Protein AF-0000000086880047 (afdb_homodimer)

Nearest PDB structures (foldseek):
  6j05-assembly1_A  TM=8.620E-01  e=7.700E-05  Acidithiobacillus ferrooxidans
  7p6f-assembly2_CCC-2  TM=9.254E-01  e=5.018E-04  Streptomyces griseus
  5k1y-assembly1_F  TM=5.729E-01  e=6.242E-03  Sulfolobus sp. NOB8H2
  6pcp-assembly2_B  TM=5.063E-01  e=2.425E-02  Bordetella pertussis
  3s2w-assembly1_A  TM=4.758E-01  e=2.047E-01  Methanosarcina mazei Go1

pLDDT: mean 96.84, std 2.81, range [84.56, 98.88]

InterPro domains:
  IPR001845 HTH ArsR-type DNA-binding domain [PS50987] (1-103)
  IPR001845 HTH ArsR-type DNA-binding domain [SM00418] (5-101)
  IPR011991 ArsR-like helix-turn-helix domain [cd00090] (7-89)
  IPR036388 Winged helix-like DNA-binding domain superfamily [G3DSA:1.10.10.10] (2-103)
  IPR036390 Winged helix DNA-binding domain superfamily [SSF46785] (4-100)
  IPR051081 HTH-type Metal-responsive Transcriptional Regulators [PTHR33154] (2-99)

Solvent-accessible surface area (backbone atoms only — not comparable to full-atom values): 11134 Å² total; per-residue (Å²): 136,53,66,58,43,40,23,46,38,45,39,34,70,65,50,42,48,51,49,46,36,53,72,42,38,78,80,67,46,51,70,72,65,25,68,78,29,59,82,55,29,74,78,13,49,39,57,68,61,54,32,62,72,69,68,55,56,68,70,58,46,50,49,47,53,48,45,30,36,76,30,39,47,36,42,76,48,75,56,91,94,42,48,24,39,29,65,23,62,67,47,50,50,52,49,24,48,40,47,63,74,66,94,135,54,67,58,43,40,24,46,38,45,41,34,71,65,50,42,48,52,50,46,37,51,72,42,40,76,81,66,47,50,70,72,64,26,67,77,31,59,84,54,30,76,78,13,49,39,59,69,62,54,33,62,72,70,69,55,56,68,70,59,46,50,51,49,52,48,45,30,36,74,30,40,47,34,43,77,48,77,56,91,96,43,47,24,39,30,65,24,62,66,47,50,50,52,49,23,49,40,48,64,73,66,94

Radius of gyration: 20.53 Å; Cα contacts (8 Å, |Δi|>4): 276; chains: 2; bounding box: 29×67×40 Å

Structure (mmCIF, N/CA/C/O backbone):
data_AF-0000000086880047-model_v1
#
loop_
_entity.id
_entity.type
_entity.pdbx_description
1 polymer 'Helix-turn-helix transcriptional regulator'
#
loop_
_atom_site.group_PDB
_atom_site.id
_atom_site.type_symbol
_atom_site.label_atom_id
_atom_site.label_alt_id
_atom_site.label_comp_id
_atom_site.label_asym_id
_atom_site.label_entity_id
_atom_site.label_seq_id
_atom_site.pdbx_PDB_ins_code
_atom_site.Cartn_x
_atom_site.Cartn_y
_atom_site.Cartn_z
_atom_site.occupancy
_atom_site.B_iso_or_equiv
_atom_site.auth_seq_id
_atom_site.auth_comp_id
_atom_site.auth_asym_id
_atom_site.auth_atom_id
_atom_site.pdbx_PDB_model_num
ATOM 1 N N . MET A 1 1 ? -6.199 7.879 -10.594 1 89.88 1 MET A N 1
ATOM 2 C CA . MET A 1 1 ? -5.492 7.301 -9.453 1 89.88 1 MET A CA 1
ATOM 3 C C . MET A 1 1 ? -4.613 6.137 -9.891 1 89.88 1 MET A C 1
ATOM 5 O O . MET A 1 1 ? -5.016 5.324 -10.727 1 89.88 1 MET A O 1
ATOM 9 N N . GLU A 1 2 ? -3.371 6.164 -9.555 1 97.06 2 GLU A N 1
ATOM 10 C CA . GLU A 1 2 ? -2.402 5.109 -9.844 1 97.06 2 GLU A CA 1
ATOM 11 C C . GLU A 1 2 ? -2.047 4.328 -8.578 1 97.06 2 GLU A C 1
ATOM 13 O O . GLU A 1 2 ? -1.209 4.762 -7.789 1 97.06 2 GLU A O 1
ATOM 18 N N . PRO A 1 3 ? -2.541 3.121 -8.445 1 97.94 3 PRO A N 1
ATOM 19 C CA . PRO A 1 3 ? -2.41 2.396 -7.176 1 97.94 3 PRO A CA 1
ATOM 20 C C . PRO A 1 3 ? -0.956 2.174 -6.773 1 97.94 3 PRO A C 1
ATOM 22 O O . PRO A 1 3 ? -0.624 2.244 -5.586 1 97.94 3 PRO A O 1
ATOM 25 N N . ILE A 1 4 ? -0.106 1.954 -7.805 1 98.31 4 ILE A N 1
ATOM 26 C CA . ILE A 1 4 ? 1.287 1.653 -7.492 1 98.31 4 ILE A CA 1
ATOM 27 C C . ILE A 1 4 ? 1.925 2.844 -6.777 1 98.31 4 ILE A C 1
ATOM 29 O O . ILE A 1 4 ? 2.732 2.666 -5.863 1 98.31 4 ILE A O 1
ATOM 33 N N . LEU A 1 5 ? 1.566 4.035 -7.098 1 98.69 5 LEU A N 1
ATOM 34 C CA . LEU A 1 5 ? 2.113 5.227 -6.457 1 98.69 5 LEU A CA 1
ATOM 35 C C . LEU A 1 5 ? 1.634 5.332 -5.012 1 98.69 5 LEU A C 1
ATOM 37 O O . LEU A 1 5 ? 2.381 5.781 -4.137 1 98.69 5 LEU A O 1
ATOM 41 N N . ILE A 1 6 ? 0.442 4.898 -4.777 1 98.88 6 ILE A N 1
ATOM 42 C CA . ILE A 1 6 ? -0.129 4.953 -3.438 1 98.88 6 ILE A CA 1
ATOM 43 C C . ILE A 1 6 ? 0.527 3.895 -2.555 1 98.88 6 ILE A C 1
ATOM 45 O O . ILE A 1 6 ? 0.917 4.18 -1.419 1 98.88 6 ILE A O 1
ATOM 49 N N . PHE A 1 7 ? 0.721 2.701 -3.104 1 98.88 7 PHE A N 1
ATOM 50 C CA . PHE A 1 7 ? 1.414 1.67 -2.34 1 98.88 7 PHE A CA 1
ATOM 51 C C . PHE A 1 7 ? 2.822 2.121 -1.972 1 98.88 7 PHE A C 1
ATOM 53 O O . PHE A 1 7 ? 3.266 1.925 -0.839 1 98.88 7 PHE A O 1
ATOM 60 N N . LYS A 1 8 ? 3.479 2.73 -2.889 1 98.75 8 LYS A N 1
ATOM 61 C CA . LYS A 1 8 ? 4.828 3.229 -2.633 1 98.75 8 LYS A CA 1
ATOM 62 C C . LYS A 1 8 ? 4.816 4.312 -1.56 1 98.75 8 LYS A C 1
ATOM 64 O O . LYS A 1 8 ? 5.641 4.293 -0.643 1 98.75 8 LYS A O 1
ATOM 69 N N . ALA A 1 9 ? 3.936 5.172 -1.675 1 98.88 9 ALA A N 1
ATOM 70 C CA . ALA A 1 9 ? 3.855 6.277 -0.723 1 98.88 9 ALA A CA 1
ATOM 71 C C . ALA A 1 9 ? 3.602 5.762 0.692 1 98.88 9 ALA A C 1
ATOM 73 O O . ALA A 1 9 ? 4.219 6.238 1.65 1 98.88 9 ALA A O 1
ATOM 74 N N . LEU A 1 10 ? 2.754 4.77 0.84 1 98.75 10 LEU A N 1
ATOM 75 C CA . LEU A 1 10 ? 2.293 4.332 2.152 1 98.75 10 LEU A CA 1
ATOM 76 C C . LEU A 1 10 ? 3.164 3.201 2.688 1 98.75 10 LEU A C 1
ATOM 78 O O . LEU A 1 10 ? 2.924 2.691 3.783 1 98.75 10 LEU A O 1
ATOM 82 N N . SER A 1 11 ? 4.172 2.818 1.878 1 98.75 11 SER A N 1
ATOM 83 C CA . SER A 1 11 ? 5.113 1.809 2.355 1 98.75 11 SER A CA 1
ATOM 84 C C . SER A 1 11 ? 6.117 2.406 3.336 1 98.75 11 SER A C 1
ATOM 86 O O . SER A 1 11 ? 6.938 1.688 3.906 1 98.75 11 SER A O 1
ATOM 88 N N . ASN A 1 12 ? 6.062 3.645 3.545 1 98.69 12 ASN A N 1
ATOM 89 C CA . ASN A 1 12 ? 6.875 4.352 4.531 1 98.69 12 ASN A CA 1
ATOM 90 C C . ASN A 1 12 ? 6.074 4.66 5.793 1 98.69 12 ASN A C 1
ATOM 92 O O . ASN A 1 12 ? 4.992 5.242 5.719 1 98.69 12 ASN A O 1
ATOM 96 N N . GLU A 1 13 ? 6.656 4.34 6.938 1 97.81 13 GLU A N 1
ATOM 97 C CA . GLU A 1 13 ? 5.945 4.473 8.203 1 97.81 13 GLU A CA 1
ATOM 98 C C . GLU A 1 13 ? 5.645 5.938 8.516 1 97.81 13 GLU A C 1
ATOM 100 O O . GLU A 1 13 ? 4.539 6.27 8.953 1 97.81 13 GLU A O 1
ATOM 105 N N . THR A 1 14 ? 6.562 6.777 8.312 1 98.38 14 THR A N 1
ATOM 106 C CA . THR A 1 14 ? 6.391 8.188 8.641 1 98.38 14 THR A CA 1
ATOM 107 C C . THR A 1 14 ? 5.348 8.828 7.73 1 98.38 14 THR A C 1
ATOM 109 O O . THR A 1 14 ? 4.535 9.641 8.18 1 98.38 14 THR A O 1
ATOM 112 N N . ARG A 1 15 ? 5.379 8.484 6.469 1 98.69 15 ARG A N 1
ATOM 113 C CA . ARG A 1 15 ? 4.367 9.008 5.559 1 98.69 15 ARG A CA 1
ATOM 114 C C . ARG A 1 15 ? 2.971 8.555 5.977 1 98.69 15 ARG A C 1
ATOM 116 O O . ARG A 1 15 ? 2.008 9.312 5.871 1 98.69 15 ARG A O 1
ATOM 123 N N . ARG A 1 16 ? 2.859 7.375 6.484 1 98.38 16 ARG A N 1
ATOM 124 C CA . ARG A 1 16 ? 1.572 6.906 6.988 1 98.38 16 ARG A CA 1
ATOM 125 C C . ARG A 1 16 ? 1.151 7.691 8.227 1 98.38 16 ARG A C 1
ATOM 127 O O . ARG A 1 16 ? -0.032 7.988 8.406 1 98.38 16 ARG A O 1
ATOM 134 N N . GLN A 1 17 ? 2.074 7.996 9.047 1 98.12 17 GLN A N 1
ATOM 135 C CA . GLN A 1 17 ? 1.785 8.797 10.227 1 98.12 17 GLN A CA 1
ATOM 136 C C . GLN A 1 17 ? 1.292 10.188 9.844 1 98.12 17 GLN A C 1
ATOM 138 O O . GLN A 1 17 ? 0.313 10.688 10.406 1 98.12 17 GLN A O 1
ATOM 143 N N . ILE A 1 18 ? 1.998 10.75 8.898 1 98.62 18 ILE A N 1
ATOM 144 C CA . ILE A 1 18 ? 1.606 12.07 8.414 1 98.62 18 ILE A CA 1
ATOM 145 C C . ILE A 1 18 ? 0.161 12.031 7.926 1 98.62 18 ILE A C 1
ATOM 147 O O . ILE A 1 18 ? -0.637 12.914 8.266 1 98.62 18 ILE A O 1
ATOM 151 N N . LEU A 1 19 ? -0.138 11.023 7.16 1 98.69 19 LEU A N 1
ATOM 152 C CA . LEU A 1 19 ? -1.501 10.867 6.66 1 98.69 19 LEU A CA 1
ATOM 153 C C . LEU A 1 19 ? -2.496 10.789 7.816 1 98.69 19 LEU A C 1
ATOM 155 O O . LEU A 1 19 ? -3.568 11.391 7.758 1 98.69 19 LEU A O 1
ATOM 159 N N . SER A 1 20 ? -2.135 10.078 8.82 1 97.75 20 SER A N 1
ATOM 160 C CA . SER A 1 20 ? -2.971 9.93 10.008 1 97.75 20 SER A CA 1
ATOM 161 C C . SER A 1 20 ? -3.145 11.266 10.734 1 97.75 20 SER A C 1
ATOM 163 O O . SER A 1 20 ? -4.25 11.602 11.164 1 97.75 20 SER A O 1
ATOM 165 N N . TRP A 1 21 ? -2.082 12.016 10.883 1 98.12 21 TRP A N 1
ATOM 166 C CA . TRP A 1 21 ? -2.152 13.32 11.531 1 98.12 21 TRP A CA 1
ATOM 167 C C . TRP A 1 21 ? -3.129 14.242 10.805 1 98.12 21 TRP A C 1
ATOM 169 O O . TRP A 1 21 ? -3.893 14.977 11.445 1 98.12 21 TRP A O 1
ATOM 179 N N . LEU A 1 22 ? -3.127 14.141 9.5 1 97.94 22 LEU A N 1
ATOM 180 C CA . LEU A 1 22 ? -3.904 15.062 8.68 1 97.94 22 LEU A CA 1
ATOM 181 C C . LEU A 1 22 ? -5.359 14.625 8.602 1 97.94 22 LEU A C 1
ATOM 183 O O . LEU A 1 22 ? -6.223 15.398 8.172 1 97.94 22 LEU A O 1
ATOM 187 N N . LYS A 1 23 ? -5.602 13.414 8.969 1 96.75 23 LYS A N 1
ATOM 188 C CA . LYS A 1 23 ? -6.973 12.906 9.016 1 96.75 23 LYS A CA 1
ATOM 189 C C . LYS A 1 23 ? -7.766 13.586 10.125 1 96.75 23 LYS A C 1
ATOM 191 O O . LYS A 1 23 ? -8.93 13.953 9.93 1 96.75 23 LYS A O 1
ATOM 196 N N . ASP A 1 24 ? -7.066 13.68 11.266 1 95.06 24 ASP A N 1
ATOM 197 C CA . ASP A 1 24 ? -7.66 14.297 12.445 1 95.06 24 ASP A CA 1
ATOM 198 C C . ASP A 1 24 ? -6.676 15.25 13.117 1 95.06 24 ASP A C 1
ATOM 200 O O . ASP A 1 24 ? -6.199 14.984 14.219 1 95.06 24 ASP A O 1
ATOM 204 N N . PRO A 1 25 ? -6.535 16.422 12.484 1 96.25 25 PRO A N 1
ATOM 205 C CA . PRO A 1 25 ? -5.52 17.344 13.016 1 96.25 25 PRO A CA 1
ATOM 206 C C . PRO A 1 25 ? -5.766 17.703 14.477 1 96.25 25 PRO A C 1
ATOM 208 O O . PRO A 1 25 ? -4.816 17.844 15.25 1 96.25 25 PRO A O 1
ATOM 211 N N . GLU A 1 26 ? -6.992 17.859 14.922 1 94.81 26 GLU A N 1
ATOM 212 C CA . GLU A 1 26 ? -7.34 18.281 16.281 1 94.81 26 GLU A CA 1
ATOM 213 C C . GLU A 1 26 ? -6.855 17.266 17.312 1 94.81 26 GLU A C 1
ATOM 215 O O . GLU A 1 26 ? -6.668 17.609 18.484 1 94.81 26 GLU A O 1
ATOM 220 N N . GLN A 1 27 ? -6.641 16.062 16.906 1 96.06 27 GLN A N 1
ATOM 221 C CA . GLN A 1 27 ? -6.188 15 17.812 1 96.06 27 GLN A CA 1
ATOM 222 C C . GLN A 1 27 ? -4.664 14.914 17.828 1 96.06 27 GLN A C 1
ATOM 224 O O . GLN A 1 27 ? -4.086 14.273 18.703 1 96.06 27 GLN A O 1
ATOM 229 N N . HIS A 1 28 ? -4.023 15.578 16.906 1 96.81 28 HIS A N 1
ATOM 230 C CA . HIS A 1 28 ? -2.604 15.297 16.734 1 96.81 28 HIS A CA 1
ATOM 231 C C . HIS A 1 28 ? -1.778 16.578 16.828 1 96.81 28 HIS A C 1
ATOM 233 O O . HIS A 1 28 ? -0.548 16.531 16.891 1 96.81 28 HIS A O 1
ATOM 239 N N . PHE A 1 29 ? -2.486 17.688 16.812 1 97.12 29 PHE A N 1
ATOM 240 C CA . PHE A 1 29 ? -1.821 18.969 16.969 1 97.12 29 PHE A CA 1
ATOM 241 C C . PHE A 1 29 ? -2.42 19.766 18.125 1 97.12 29 PHE A C 1
ATOM 243 O O . PHE A 1 29 ? -3.617 19.656 18.406 1 97.12 29 PHE A O 1
ATOM 250 N N . SER A 1 30 ? -1.679 20.609 18.766 1 96.12 30 SER A N 1
ATOM 251 C CA . SER A 1 30 ? -2.139 21.391 19.906 1 96.12 30 SER A CA 1
ATOM 252 C C . SER A 1 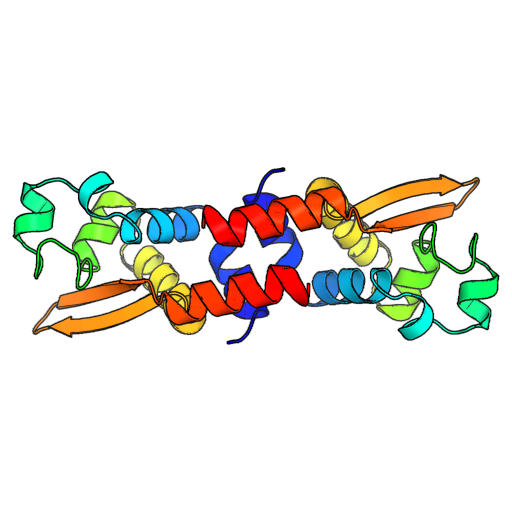30 ? -3.059 22.531 19.484 1 96.12 30 SER A C 1
ATOM 254 O O . SER A 1 30 ? -3.002 22.984 18.344 1 96.12 30 SER A O 1
ATOM 256 N N . PRO A 1 31 ? -3.807 22.969 20.469 1 94.75 31 PRO A N 1
ATOM 257 C CA . PRO A 1 31 ? -4.656 24.125 20.156 1 94.75 31 PRO A CA 1
ATOM 258 C C . PRO A 1 31 ? -3.857 25.328 19.672 1 94.75 31 PRO A C 1
ATOM 260 O O . PRO A 1 31 ? -4.309 26.062 18.797 1 94.75 31 PRO A O 1
ATOM 263 N N . LEU A 1 32 ? -2.795 25.562 20.234 1 93.44 32 LEU A N 1
ATOM 264 C CA . LEU A 1 32 ? -1.938 26.672 19.859 1 93.44 32 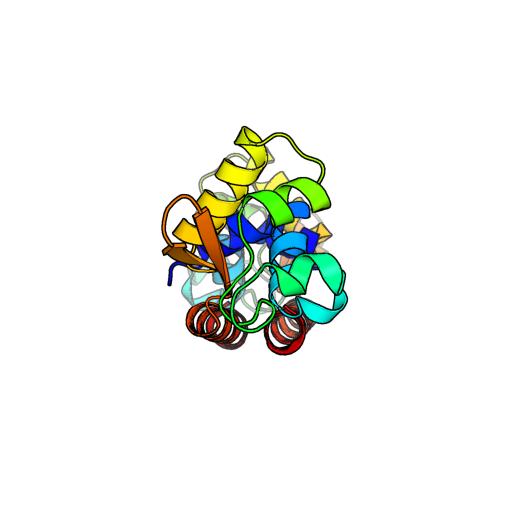LEU A CA 1
ATOM 265 C C . LEU A 1 32 ? -1.48 26.547 18.422 1 93.44 32 LEU A C 1
ATOM 267 O O . LEU A 1 32 ? -1.542 27.516 17.656 1 93.44 32 LEU A O 1
ATOM 271 N N . GLU A 1 33 ? -0.97 25.359 18 1 92.88 33 GLU A N 1
ATOM 272 C CA . GLU A 1 33 ? -0.549 25.109 16.625 1 92.88 33 GLU A CA 1
ATOM 273 C C . GLU A 1 33 ? -1.709 25.297 15.656 1 92.88 33 GLU A C 1
ATOM 275 O O . GLU A 1 33 ? -1.551 25.922 14.602 1 92.88 33 GLU A O 1
ATOM 280 N N . LEU A 1 34 ? -2.875 24.781 16.016 1 94.94 34 LEU A N 1
ATOM 281 C CA . LEU A 1 34 ? -4.043 24.797 15.148 1 94.94 34 LEU A CA 1
ATOM 282 C C . LEU A 1 34 ? -4.57 26.219 14.984 1 94.94 34 LEU A C 1
ATOM 284 O O . LEU A 1 34 ? -5.094 26.578 13.922 1 94.94 34 LEU A O 1
ATOM 288 N N . SER A 1 35 ? -4.41 27.031 16.062 1 92.69 35 SER A N 1
ATOM 289 C CA . SER A 1 35 ? -4.898 28.406 16.031 1 92.69 35 SER A CA 1
ATOM 290 C C . SER A 1 35 ? -4.199 29.219 14.945 1 92.69 35 SER A C 1
ATOM 292 O O . SER A 1 35 ? -4.73 30.234 14.484 1 92.69 35 SER A O 1
ATOM 294 N N . GLN A 1 36 ? -3.035 28.797 14.508 1 89.62 36 GLN A N 1
ATOM 295 C CA . GLN A 1 36 ? -2.244 29.516 13.508 1 89.62 36 GLN A CA 1
ATOM 296 C C . GLN A 1 36 ? -2.625 29.078 12.094 1 89.62 36 GLN A C 1
ATOM 298 O O . GLN A 1 36 ? -2.074 29.578 11.109 1 89.62 36 GLN A O 1
ATOM 303 N N . HIS A 1 37 ? -3.59 28.141 11.977 1 93 37 HIS A N 1
ATOM 304 C CA . HIS A 1 37 ? -4 27.578 10.695 1 93 37 HIS A CA 1
ATOM 305 C C . HIS A 1 37 ? -5.438 27.969 10.359 1 93 37 HIS A C 1
ATOM 307 O O . HIS A 1 37 ? -6.238 28.234 11.25 1 93 37 HIS A O 1
ATOM 313 N N . PRO A 1 38 ? -5.621 28.031 9.109 1 84.56 38 PRO A N 1
ATOM 314 C CA . PRO A 1 38 ? -6.992 28.344 8.703 1 84.56 38 PRO A CA 1
ATOM 315 C C . PRO A 1 38 ? -8 27.312 9.211 1 84.56 38 PRO A C 1
ATOM 317 O O . PRO A 1 38 ? -7.711 26.109 9.219 1 84.56 38 PRO A O 1
ATOM 320 N N . ASP A 1 39 ? -9.172 27.781 9.562 1 90.31 39 ASP A N 1
ATOM 321 C CA . ASP A 1 39 ? -10.305 26.984 10.008 1 90.31 39 ASP A CA 1
ATOM 322 C C . ASP A 1 39 ? -9.867 25.875 10.977 1 90.31 39 ASP A C 1
ATOM 324 O O . ASP A 1 39 ? -10.359 24.75 10.914 1 90.31 39 ASP A O 1
ATOM 328 N N . GLY A 1 40 ? -8.742 26.109 11.734 1 87.38 40 GLY A N 1
ATOM 329 C CA . GLY A 1 40 ? -8.281 25.188 12.758 1 87.38 40 GLY A CA 1
ATOM 330 C C . GLY A 1 40 ? -7.594 23.953 12.195 1 87.38 40 GLY A C 1
ATOM 331 O O . GLY A 1 40 ? -7.586 22.891 12.82 1 87.38 40 GLY A O 1
ATOM 332 N N . GLY A 1 41 ? -7.164 24.062 10.953 1 89.25 41 GLY A N 1
ATOM 333 C CA . GLY A 1 41 ? -6.453 22.953 10.359 1 89.25 41 GLY A CA 1
ATOM 334 C C . GLY A 1 41 ? -7.301 22.141 9.391 1 89.25 41 GLY A C 1
ATOM 335 O O . GLY A 1 41 ? -6.801 21.234 8.719 1 89.25 41 GLY A O 1
ATOM 336 N N . LYS A 1 42 ? -8.578 22.516 9.273 1 87.56 42 LYS A N 1
ATOM 337 C CA . LYS A 1 42 ? -9.484 21.781 8.391 1 87.56 42 LYS A CA 1
ATOM 338 C C . LYS A 1 42 ? -9.094 21.984 6.926 1 87.56 42 LYS A C 1
ATOM 340 O O . LYS A 1 42 ? -9.281 21.078 6.105 1 87.56 42 LYS A O 1
ATOM 345 N N . SER A 1 43 ? -8.602 23.078 6.672 1 92.19 43 SER A N 1
ATOM 346 C CA . SER A 1 43 ? -8.188 23.391 5.309 1 92.19 43 SER A CA 1
ATOM 347 C C . SER A 1 43 ? -6.734 23 5.066 1 92.19 43 SER A C 1
ATOM 349 O O . SER A 1 43 ? -6.172 23.312 4.012 1 92.19 43 SER A O 1
ATOM 351 N N . GLY A 1 44 ? -6.117 22.344 6.105 1 96.81 44 GLY A N 1
ATOM 352 C CA . GLY A 1 44 ? -4.766 21.844 5.918 1 96.81 44 GLY A CA 1
ATOM 353 C C . GLY A 1 44 ? -3.805 22.312 6.996 1 96.81 44 GLY A C 1
ATOM 354 O O . GLY A 1 44 ? -4.133 23.219 7.777 1 96.81 44 GLY A O 1
ATOM 355 N N . ILE A 1 45 ? -2.691 21.641 7.102 1 97.94 45 ILE A N 1
ATOM 356 C CA . ILE A 1 45 ? -1.59 21.938 8.008 1 97.94 45 ILE A CA 1
ATOM 357 C C . ILE A 1 45 ? -0.354 22.344 7.207 1 97.94 45 ILE A C 1
ATOM 359 O O . ILE A 1 45 ? -0.041 21.719 6.188 1 97.94 45 ILE A O 1
ATOM 363 N N . CYS A 1 46 ? 0.387 23.359 7.664 1 97.31 46 CYS A N 1
ATOM 364 C CA . CYS A 1 46 ? 1.514 23.844 6.879 1 97.31 46 CYS A CA 1
ATOM 365 C C . CYS A 1 46 ? 2.729 22.953 7.043 1 97.31 46 CYS A C 1
ATOM 367 O O . CYS A 1 46 ? 2.855 22.25 8.047 1 97.31 46 CYS A O 1
ATOM 369 N N . VAL A 1 47 ? 3.637 23 6.105 1 97.25 47 VAL A N 1
ATOM 370 C CA . VAL A 1 47 ? 4.828 22.156 6.055 1 97.25 47 VAL A CA 1
ATOM 371 C C . VAL A 1 47 ? 5.625 22.312 7.348 1 97.25 47 VAL A C 1
ATOM 373 O O . VAL A 1 47 ? 6.164 21.328 7.875 1 97.25 47 VAL A O 1
ATOM 376 N N . GLY A 1 48 ? 5.746 23.516 7.832 1 96.69 48 GLY A N 1
ATOM 377 C CA . GLY A 1 48 ? 6.531 23.766 9.031 1 96.69 48 GLY A CA 1
ATOM 378 C C . GLY A 1 48 ? 6.02 23.031 10.25 1 96.69 48 GLY A C 1
ATOM 379 O O . GLY A 1 48 ? 6.801 22.422 10.992 1 96.69 48 GLY A O 1
ATOM 380 N N . THR A 1 49 ? 4.719 23.047 10.461 1 97.44 49 THR A N 1
ATOM 381 C CA . THR A 1 49 ? 4.102 22.359 11.594 1 97.44 49 THR A CA 1
ATOM 382 C C . THR A 1 49 ? 4.246 20.859 11.453 1 97.44 49 THR A C 1
ATOM 384 O O . THR A 1 49 ? 4.539 20.156 12.43 1 97.44 49 THR A O 1
ATOM 387 N N . ILE A 1 50 ? 4.066 20.312 10.258 1 98.12 50 ILE A N 1
ATOM 388 C CA . ILE A 1 50 ? 4.246 18.891 9.992 1 98.12 50 ILE A CA 1
ATOM 389 C C . ILE A 1 50 ? 5.695 18.5 10.273 1 98.12 50 ILE A C 1
ATOM 391 O O . ILE A 1 50 ? 5.953 17.469 10.906 1 98.12 50 ILE A O 1
ATOM 395 N N . GLN A 1 51 ? 6.617 19.328 9.852 1 98.19 51 GLN A N 1
ATOM 396 C CA . GLN A 1 51 ? 8.039 19.062 10.031 1 98.19 51 GLN A CA 1
ATOM 397 C C . GLN A 1 51 ? 8.406 19 11.516 1 98.19 51 GLN A C 1
ATOM 399 O O . GLN A 1 51 ? 9.125 18.094 11.945 1 98.19 51 GLN A O 1
ATOM 404 N N . MET A 1 52 ? 7.984 19.953 12.242 1 97.44 52 MET A N 1
ATOM 405 C CA . MET A 1 52 ? 8.273 20 13.672 1 97.44 52 MET A CA 1
ATOM 406 C C . MET A 1 52 ? 7.766 18.75 14.375 1 97.44 52 MET A C 1
ATOM 408 O O . MET A 1 52 ? 8.477 18.156 15.188 1 97.44 52 MET A O 1
ATOM 412 N N . LYS A 1 53 ? 6.609 18.344 14.016 1 97.75 53 LYS A N 1
ATOM 413 C CA . LYS A 1 53 ? 6.051 17.156 14.656 1 97.75 53 LYS A CA 1
ATOM 414 C C . LYS A 1 53 ? 6.844 15.906 14.281 1 97.75 53 LYS A C 1
ATOM 416 O O . LYS A 1 53 ? 7.09 15.047 15.125 1 97.75 53 LYS A O 1
ATOM 421 N N . ALA A 1 54 ? 7.16 15.781 12.992 1 98 54 ALA A N 1
ATOM 422 C CA . ALA A 1 54 ? 7.883 14.609 12.508 1 98 54 ALA A CA 1
ATOM 423 C C . ALA A 1 54 ? 9.297 14.562 13.078 1 98 54 ALA A C 1
ATOM 425 O O . ALA A 1 54 ? 9.891 13.492 13.203 1 98 54 ALA A O 1
ATOM 426 N N . GLY A 1 55 ? 9.836 15.734 13.352 1 98.06 55 GLY A N 1
ATOM 427 C CA . GLY A 1 55 ? 11.188 15.812 13.875 1 98.06 55 GLY A CA 1
ATOM 428 C C . GLY A 1 55 ? 12.25 15.43 12.859 1 98.06 55 GLY A C 1
ATOM 429 O O . GLY A 1 55 ? 13.266 14.836 13.219 1 98.06 55 GLY A 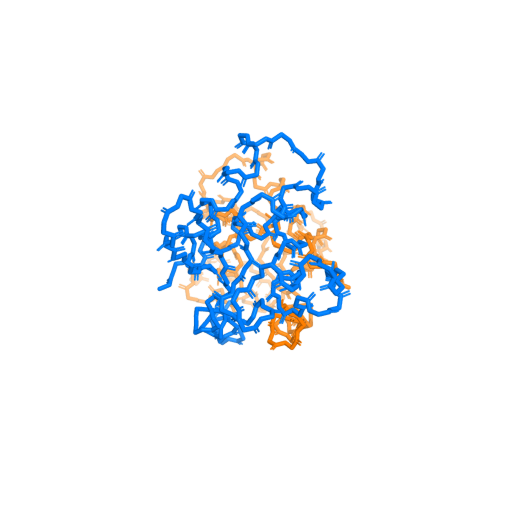O 1
ATOM 430 N N . LEU A 1 56 ? 11.992 15.57 11.625 1 98 56 LEU A N 1
ATOM 431 C CA . LEU A 1 56 ? 12.906 15.219 10.539 1 98 56 LEU A CA 1
ATOM 432 C C . LEU A 1 56 ? 13.438 16.469 9.844 1 98 56 LEU A C 1
ATOM 434 O O . LEU A 1 56 ? 12.93 17.562 10.062 1 98 56 LEU A O 1
ATOM 438 N N . ALA A 1 57 ? 14.461 16.281 9.055 1 98.25 57 ALA A N 1
ATOM 439 C CA . ALA A 1 57 ? 15.023 17.375 8.266 1 98.25 57 ALA A CA 1
ATOM 440 C C . ALA A 1 57 ? 14.016 17.891 7.238 1 98.25 57 ALA A C 1
ATOM 442 O O . ALA A 1 57 ? 13.172 17.125 6.758 1 98.25 57 ALA A O 1
ATOM 443 N N . GLN A 1 58 ? 14.102 19.109 6.891 1 96.75 58 GLN A N 1
ATOM 444 C CA . GLN A 1 58 ? 13.195 19.766 5.945 1 96.75 58 GLN A CA 1
ATOM 445 C C . GLN A 1 58 ? 13.219 19.047 4.594 1 96.75 58 GLN A C 1
ATOM 447 O O . GLN A 1 58 ? 12.172 18.891 3.963 1 96.75 58 GLN A O 1
ATOM 452 N N . SER A 1 59 ? 14.375 18.703 4.156 1 97.69 59 SER A N 1
ATOM 453 C CA . SER A 1 59 ? 14.461 18.047 2.854 1 97.69 59 SER A CA 1
ATOM 454 C C . SER A 1 59 ? 13.711 16.719 2.848 1 97.69 59 SER A C 1
ATOM 456 O O . SER A 1 59 ? 13.086 16.359 1.851 1 97.69 59 SER A O 1
ATOM 458 N N . VAL A 1 60 ? 13.797 15.922 3.928 1 98.38 60 VAL A N 1
ATOM 459 C CA . VAL A 1 60 ? 13.156 14.625 4.051 1 98.38 60 VAL A CA 1
ATOM 460 C C . VAL A 1 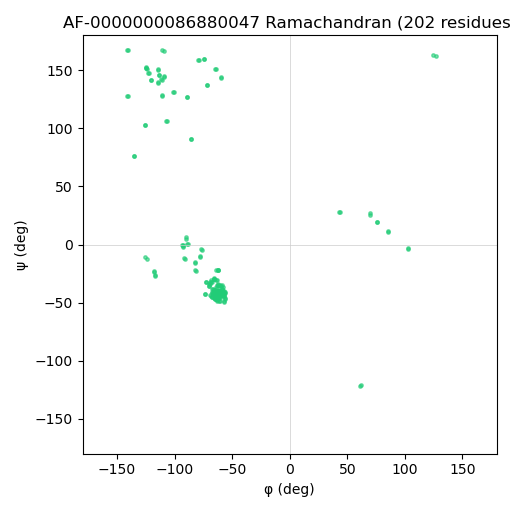60 ? 11.641 14.797 4.066 1 98.38 60 VAL A C 1
ATOM 462 O O . VAL A 1 60 ? 10.922 14.141 3.301 1 98.38 60 VAL A O 1
ATOM 465 N N . ILE A 1 61 ? 11.195 15.773 4.879 1 98.5 61 ILE A N 1
ATOM 466 C CA . ILE A 1 61 ? 9.766 16.016 4.973 1 98.5 61 ILE A CA 1
ATOM 467 C C . ILE A 1 61 ? 9.234 16.516 3.629 1 98.5 61 ILE A C 1
ATOM 469 O O . ILE A 1 61 ? 8.164 16.094 3.184 1 98.5 61 ILE A O 1
ATOM 473 N N . SER A 1 62 ? 9.961 17.375 2.98 1 98.19 62 SER A N 1
ATOM 474 C CA . SER A 1 62 ? 9.547 17.859 1.667 1 98.19 62 SER A CA 1
ATOM 475 C C . SER A 1 62 ? 9.414 16.703 0.669 1 98.19 62 SER A C 1
ATOM 477 O O . SER A 1 62 ? 8.438 16.641 -0.078 1 98.19 62 SER A O 1
ATOM 479 N N . SER A 1 63 ? 10.383 15.82 0.706 1 98.69 63 SER A N 1
ATOM 480 C CA . SER A 1 63 ? 10.352 14.664 -0.179 1 98.69 63 SER A CA 1
ATOM 481 C C . SER A 1 63 ? 9.148 13.773 0.123 1 98.69 63 SER A C 1
ATOM 483 O O . SER A 1 63 ? 8.484 13.289 -0.794 1 98.69 63 SER A O 1
ATOM 485 N N . TYR A 1 64 ? 8.859 13.555 1.395 1 98.88 64 TYR A N 1
ATOM 486 C CA . TYR A 1 64 ? 7.723 12.734 1.802 1 98.88 64 TYR A CA 1
ATOM 487 C C . TYR A 1 64 ? 6.406 13.344 1.333 1 98.88 64 TYR A C 1
ATOM 489 O O . TYR A 1 64 ? 5.562 12.656 0.754 1 98.88 64 TYR A O 1
ATOM 497 N N . LEU A 1 65 ? 6.238 14.656 1.542 1 98.81 65 LEU A N 1
ATOM 498 C CA . LEU A 1 65 ? 5.016 15.352 1.16 1 98.81 65 LEU A CA 1
ATOM 499 C C . LEU A 1 65 ? 4.848 15.359 -0.355 1 98.81 65 LEU A C 1
ATOM 501 O O . LEU A 1 65 ? 3.738 15.188 -0.862 1 98.81 65 LEU A O 1
ATOM 505 N N . LEU A 1 66 ? 5.984 15.547 -1.039 1 98.75 66 LEU A N 1
ATOM 506 C CA . LEU A 1 66 ? 5.938 15.523 -2.496 1 98.75 66 LEU A CA 1
ATOM 507 C C . LEU A 1 66 ? 5.527 14.141 -3 1 98.75 66 LEU A C 1
ATOM 509 O O . LEU A 1 66 ? 4.707 14.023 -3.914 1 98.75 66 LEU A O 1
ATOM 513 N N . THR A 1 67 ? 6.109 13.102 -2.459 1 98.88 67 THR A N 1
ATOM 514 C CA . THR A 1 67 ? 5.766 11.734 -2.824 1 98.88 67 THR A CA 1
ATOM 515 C C . THR A 1 67 ? 4.277 11.469 -2.609 1 98.88 67 THR A C 1
ATOM 517 O O . THR A 1 67 ? 3.611 10.891 -3.473 1 98.88 67 THR A O 1
ATOM 520 N N . MET A 1 68 ? 3.729 11.906 -1.506 1 98.88 68 MET A N 1
ATOM 521 C CA . MET A 1 68 ? 2.322 11.703 -1.168 1 98.88 68 MET A CA 1
ATOM 522 C C . MET A 1 68 ? 1.421 12.547 -2.066 1 98.88 68 MET A C 1
ATOM 524 O O . MET A 1 68 ? 0.319 12.117 -2.418 1 98.88 68 MET A O 1
ATOM 528 N N . LEU A 1 69 ? 1.923 13.742 -2.4 1 98.81 69 LEU A N 1
ATOM 529 C CA . LEU A 1 69 ? 1.204 14.594 -3.336 1 98.81 69 LEU A CA 1
ATOM 530 C C . LEU A 1 69 ? 1.131 13.953 -4.715 1 98.81 69 LEU A C 1
ATOM 532 O O . LEU A 1 69 ? 0.058 13.891 -5.32 1 98.81 69 LEU A O 1
ATOM 536 N N . LYS A 1 70 ? 2.227 13.422 -5.215 1 98.75 70 LYS A N 1
ATOM 537 C CA . LYS A 1 70 ? 2.295 12.773 -6.523 1 98.75 70 LYS A CA 1
ATOM 538 C C . LYS A 1 70 ? 1.407 11.531 -6.57 1 98.75 70 LYS A C 1
ATOM 540 O O . LYS A 1 70 ? 0.833 11.219 -7.617 1 98.75 70 LYS A O 1
ATOM 545 N N . ALA A 1 71 ? 1.257 10.898 -5.457 1 98.88 71 ALA A N 1
ATOM 546 C CA . ALA A 1 71 ? 0.408 9.711 -5.363 1 98.88 71 ALA A CA 1
ATOM 547 C C . ALA A 1 71 ? -1.066 10.102 -5.301 1 98.88 71 ALA A C 1
ATOM 549 O O . ALA A 1 71 ? -1.944 9.234 -5.344 1 98.88 71 ALA A O 1
ATOM 550 N N . GLY A 1 72 ? -1.319 11.328 -5.133 1 98.81 72 GLY A N 1
ATOM 551 C CA . GLY A 1 72 ? -2.686 11.82 -5.078 1 98.81 72 GLY A CA 1
ATOM 552 C C . GLY A 1 72 ? -3.301 11.727 -3.693 1 98.81 72 GLY A C 1
ATOM 553 O O . GLY A 1 72 ? -4.504 11.93 -3.527 1 98.81 72 GLY A O 1
ATOM 554 N N . LEU A 1 73 ? -2.531 11.438 -2.686 1 98.88 73 LEU A N 1
ATOM 555 C CA . LEU A 1 73 ? -3.033 11.242 -1.33 1 98.88 73 LEU A CA 1
ATOM 556 C C . LEU A 1 73 ? -3.244 12.578 -0.631 1 98.88 73 LEU A C 1
ATOM 558 O O . LEU A 1 73 ? -4.02 12.672 0.324 1 98.88 73 LEU A O 1
ATOM 562 N N . LEU A 1 74 ? -2.535 13.609 -1.122 1 98.81 74 LEU A N 1
ATOM 563 C CA . LEU A 1 74 ? -2.607 14.93 -0.51 1 98.81 74 LEU A CA 1
ATOM 564 C C . LEU A 1 74 ? -2.998 15.984 -1.54 1 98.81 74 LEU A C 1
ATOM 566 O O . LEU A 1 74 ? -2.773 15.797 -2.738 1 98.81 74 LEU A O 1
ATOM 570 N N . LEU A 1 75 ? -3.6 16.984 -1.083 1 98.62 75 LEU A N 1
ATOM 571 C CA . LEU A 1 75 ? -3.77 18.25 -1.783 1 98.62 75 LEU A CA 1
ATOM 572 C C . LEU A 1 75 ? -2.916 19.344 -1.146 1 98.62 75 LEU A C 1
ATOM 574 O O . LEU A 1 75 ? -2.719 19.344 0.072 1 98.62 75 LEU A O 1
ATOM 578 N N . SER A 1 76 ? -2.432 20.188 -1.952 1 97.94 76 SER A N 1
ATOM 579 C CA . SER A 1 76 ? -1.637 21.297 -1.431 1 97.94 76 SER A CA 1
ATOM 580 C C . SER A 1 76 ? -2.217 22.641 -1.853 1 97.94 76 SER A C 1
ATOM 582 O O . SER A 1 76 ? -2.85 22.75 -2.904 1 97.94 76 SER A O 1
ATOM 584 N N . GLU A 1 77 ? -2.084 23.641 -1.041 1 96.88 77 GLU A N 1
ATOM 585 C CA . GLU A 1 77 ? -2.498 25.016 -1.312 1 96.88 77 GLU A CA 1
ATOM 586 C C . GLU A 1 77 ? -1.484 26.016 -0.763 1 96.88 77 GLU A C 1
ATOM 588 O O . GLU A 1 77 ? -1.106 25.953 0.408 1 96.88 77 GLU A O 1
ATOM 593 N N . ARG A 1 78 ? -1.092 26.875 -1.649 1 96.12 78 ARG A N 1
ATOM 594 C CA . ARG A 1 78 ? -0.166 27.922 -1.216 1 96.12 78 ARG A CA 1
ATOM 595 C C . ARG A 1 78 ? -0.918 29.141 -0.706 1 96.12 78 ARG A C 1
ATOM 597 O O . ARG A 1 78 ? -1.841 29.625 -1.363 1 96.12 78 ARG A O 1
ATOM 604 N N . ARG A 1 79 ? -0.645 29.578 0.402 1 93 79 ARG A N 1
ATOM 605 C CA . ARG A 1 79 ? -1.168 30.797 0.999 1 93 79 ARG A CA 1
ATOM 606 C C . ARG A 1 79 ? -0.035 31.719 1.457 1 93 79 ARG A C 1
ATOM 608 O O . ARG A 1 79 ? 0.526 31.516 2.539 1 93 79 ARG A O 1
ATOM 615 N N . GLY A 1 80 ? 0.186 32.812 0.562 1 93.44 80 GLY A N 1
ATOM 616 C CA . GLY A 1 80 ? 1.334 33.656 0.877 1 93.44 80 GLY A CA 1
ATOM 617 C C . GLY A 1 80 ? 2.648 32.875 0.836 1 93.44 80 GLY A C 1
ATOM 618 O O . GLY A 1 80 ? 2.975 32.25 -0.167 1 93.44 80 GLY A O 1
ATOM 619 N N . GLN A 1 81 ? 3.428 32.844 2.016 1 93.5 81 GLN A N 1
ATOM 620 C CA . GLN A 1 81 ? 4.738 32.219 2.078 1 93.5 81 GLN A CA 1
ATOM 621 C C . GLN A 1 81 ? 4.625 30.766 2.535 1 93.5 81 GLN A C 1
ATOM 623 O O . GLN A 1 81 ? 5.625 30.047 2.588 1 93.5 81 GLN A O 1
ATOM 628 N N . TRP A 1 82 ? 3.406 30.406 2.809 1 94.19 82 TRP A N 1
ATOM 629 C CA . TRP A 1 82 ? 3.244 29.078 3.42 1 94.19 82 TRP A CA 1
ATOM 630 C C . TRP A 1 82 ? 2.518 28.125 2.477 1 94.19 82 TRP A C 1
ATOM 632 O O . TRP A 1 82 ? 1.661 28.547 1.696 1 94.19 82 TRP A O 1
ATOM 642 N N . THR A 1 83 ? 2.926 26.844 2.555 1 96.56 83 THR A N 1
ATOM 643 C CA . THR A 1 83 ? 2.236 25.766 1.843 1 96.56 83 THR A CA 1
ATOM 644 C C . THR A 1 83 ? 1.517 24.844 2.82 1 96.56 83 THR A C 1
ATOM 646 O O . THR A 1 83 ? 2.123 24.344 3.77 1 96.56 83 THR A O 1
ATOM 649 N N . TYR A 1 84 ? 0.193 24.625 2.533 1 97.56 84 TYR A N 1
ATOM 650 C CA . TYR A 1 84 ? -0.644 23.812 3.398 1 97.56 84 TYR A CA 1
ATOM 651 C C . TYR A 1 84 ? -1.032 22.5 2.705 1 97.56 84 TYR A C 1
ATOM 653 O O . TYR A 1 84 ? -1.316 22.5 1.504 1 97.56 84 TYR A O 1
ATOM 661 N N . TYR A 1 85 ? -1.059 21.438 3.512 1 98.12 85 TYR A N 1
ATOM 662 C CA . TYR A 1 85 ? -1.423 20.125 2.998 1 98.12 85 TYR A CA 1
ATOM 663 C C . TYR A 1 85 ? -2.643 19.578 3.727 1 98.12 85 TYR A C 1
ATOM 665 O O . TYR A 1 85 ? -2.77 19.734 4.945 1 98.12 85 TYR A O 1
ATOM 673 N N . ARG A 1 86 ? -3.498 18.938 3 1 98.12 86 ARG A N 1
ATOM 674 C CA . ARG A 1 86 ? -4.621 18.188 3.549 1 98.12 86 ARG A CA 1
ATOM 675 C C . ARG A 1 86 ? -4.828 16.875 2.783 1 98.12 86 ARG A C 1
ATOM 677 O O . ARG A 1 86 ? -4.273 16.703 1.699 1 98.12 86 ARG A O 1
ATOM 684 N N . ARG A 1 87 ? -5.629 16.016 3.348 1 98.19 87 ARG A N 1
ATOM 685 C CA . ARG A 1 87 ? -5.895 14.727 2.703 1 98.19 87 ARG A CA 1
ATOM 686 C C . ARG A 1 87 ? -6.781 14.906 1.476 1 98.19 87 ARG A C 1
ATOM 688 O O . ARG A 1 87 ? -7.676 15.75 1.469 1 98.19 87 ARG A O 1
ATOM 695 N N . ASN A 1 88 ? -6.418 14.211 0.441 1 98.56 88 ASN A N 1
ATOM 696 C CA . ASN A 1 88 ? -7.336 14.055 -0.68 1 98.56 88 ASN A CA 1
ATOM 697 C C . ASN A 1 88 ? -8.297 12.891 -0.457 1 98.56 88 ASN A C 1
ATOM 699 O O . ASN A 1 88 ? -8.023 11.766 -0.881 1 98.56 88 ASN A O 1
ATOM 703 N N . GLU A 1 89 ? -9.414 13.172 0.131 1 97.94 89 GLU A N 1
ATOM 704 C CA . GLU A 1 89 ? -10.344 12.133 0.556 1 97.94 89 GLU A CA 1
ATOM 705 C C . GLU A 1 89 ? -10.93 11.391 -0.644 1 97.94 89 GLU A C 1
ATOM 707 O O . GLU A 1 89 ? -11.242 10.203 -0.552 1 97.94 89 GLU A O 1
ATOM 712 N N . GLU A 1 90 ? -11.023 12.094 -1.735 1 98.44 90 GLU A N 1
ATOM 713 C CA . GLU A 1 90 ? -11.539 11.453 -2.941 1 98.44 90 GLU A CA 1
ATOM 714 C C . GLU A 1 90 ? -10.594 10.352 -3.42 1 98.44 90 GLU A C 1
ATOM 716 O O . GLU A 1 90 ? -11.031 9.227 -3.695 1 98.44 90 GLU A O 1
ATOM 721 N N . THR A 1 91 ? -9.328 10.633 -3.475 1 98.75 91 THR A N 1
ATOM 722 C CA . THR A 1 91 ? -8.344 9.656 -3.914 1 98.75 91 THR A CA 1
ATOM 723 C C . THR A 1 91 ? -8.273 8.484 -2.934 1 98.75 91 THR A C 1
ATOM 725 O O . THR A 1 91 ? -8.188 7.328 -3.344 1 98.75 91 THR A O 1
ATOM 728 N N . ILE A 1 92 ? -8.305 8.773 -1.66 1 98.56 92 ILE A N 1
ATOM 729 C CA . ILE A 1 92 ? -8.227 7.742 -0.634 1 98.56 92 ILE A CA 1
ATOM 730 C C . ILE A 1 92 ? -9.43 6.812 -0.746 1 98.56 92 ILE A C 1
ATOM 732 O O . ILE A 1 92 ? -9.289 5.59 -0.644 1 98.56 92 ILE A O 1
ATOM 736 N N . ARG A 1 93 ? -10.594 7.414 -1.019 1 98.25 93 ARG A N 1
ATOM 737 C CA . ARG A 1 93 ? -11.797 6.617 -1.217 1 98.25 93 ARG A CA 1
ATOM 738 C C . ARG A 1 93 ? -11.672 5.73 -2.453 1 98.25 93 ARG A C 1
ATOM 740 O O . ARG A 1 93 ? -12.039 4.555 -2.42 1 98.25 93 ARG A O 1
ATOM 747 N N . GLN A 1 94 ? -11.195 6.262 -3.529 1 98.62 94 GLN A N 1
ATOM 748 C CA . GLN A 1 94 ? -10.992 5.496 -4.754 1 98.62 94 GLN A CA 1
ATOM 749 C C . GLN A 1 94 ? -10.016 4.344 -4.523 1 98.62 94 GLN A C 1
ATOM 751 O O . GLN A 1 94 ? -10.219 3.24 -5.035 1 98.62 94 GLN A O 1
ATOM 756 N N . PHE A 1 95 ? -9.008 4.664 -3.756 1 98.81 95 PHE A N 1
ATOM 757 C CA . PHE A 1 95 ? -8.023 3.639 -3.439 1 98.81 95 PHE A CA 1
ATOM 758 C C . PHE A 1 95 ? -8.648 2.521 -2.611 1 98.81 95 PHE A C 1
ATOM 760 O O . PHE A 1 95 ? -8.383 1.342 -2.852 1 98.81 95 PHE A O 1
ATOM 767 N N . ALA A 1 96 ? -9.453 2.924 -1.651 1 98.5 96 ALA A N 1
ATOM 768 C CA . ALA A 1 96 ? -10.164 1.935 -0.841 1 98.5 96 ALA A CA 1
ATOM 769 C C . ALA A 1 96 ? -11.055 1.05 -1.709 1 98.5 96 ALA A C 1
ATOM 771 O O . ALA A 1 96 ? -11.109 -0.166 -1.514 1 98.5 96 ALA A O 1
ATOM 772 N N . GLU A 1 97 ? -11.695 1.639 -2.654 1 98.38 97 GLU A N 1
ATOM 773 C CA . GLU A 1 97 ? -12.539 0.886 -3.576 1 98.38 97 GLU A CA 1
ATOM 774 C C . GLU A 1 97 ? -11.711 -0.074 -4.426 1 98.38 97 GLU A C 1
ATOM 776 O O . GLU A 1 97 ? -12.102 -1.224 -4.633 1 98.38 97 GLU A O 1
ATOM 781 N N . TYR A 1 98 ? -10.625 0.439 -4.895 1 98.62 98 TYR A N 1
ATOM 782 C CA . TYR A 1 98 ? -9.719 -0.396 -5.676 1 98.62 98 TYR A CA 1
ATOM 783 C C . TYR A 1 98 ? -9.281 -1.618 -4.879 1 98.62 98 TYR A C 1
ATOM 785 O O . TYR A 1 98 ? -9.344 -2.746 -5.371 1 98.62 98 TYR A O 1
ATOM 793 N N . VAL A 1 99 ? -8.82 -1.388 -3.588 1 98.31 99 VAL A N 1
ATOM 794 C CA . VAL A 1 99 ? -8.32 -2.482 -2.764 1 98.31 99 VAL A CA 1
ATOM 795 C C . VAL A 1 99 ? -9.445 -3.479 -2.49 1 98.31 99 VAL A C 1
ATOM 797 O O . VAL A 1 99 ? -9.234 -4.691 -2.52 1 98.31 99 VAL A O 1
ATOM 800 N N . GLN A 1 100 ? -10.641 -2.947 -2.307 1 97.56 100 GLN A N 1
ATOM 801 C CA . GLN A 1 100 ? -11.789 -3.779 -1.952 1 97.56 100 GLN A CA 1
ATOM 802 C C . GLN A 1 100 ? -12.25 -4.617 -3.143 1 97.56 100 GLN A C 1
ATOM 804 O O . GLN A 1 100 ? -12.633 -5.777 -2.98 1 97.56 100 GLN A O 1
ATOM 809 N N . HIS A 1 101 ? -12.078 -4.055 -4.371 1 97 101 HIS A N 1
ATOM 810 C CA . HIS A 1 101 ? -12.789 -4.699 -5.477 1 97 101 HIS A CA 1
ATOM 811 C C . HIS A 1 101 ? -11.812 -5.23 -6.52 1 97 101 HIS A C 1
ATOM 813 O O . HIS A 1 101 ? -12.156 -6.117 -7.305 1 97 101 HIS A O 1
ATOM 819 N N . GLU A 1 102 ? -10.625 -4.645 -6.527 1 96.19 102 GLU A N 1
ATOM 820 C CA . GLU A 1 102 ? -9.773 -4.941 -7.672 1 96.19 102 GLU A CA 1
ATOM 821 C C . GLU A 1 102 ? -8.5 -5.664 -7.242 1 96.19 102 GLU A C 1
ATOM 823 O O . GLU A 1 102 ? -7.871 -6.355 -8.047 1 96.19 102 GLU A O 1
ATOM 828 N N . LEU A 1 103 ? -8.07 -5.461 -6.059 1 96 103 LEU A N 1
ATOM 829 C CA . LEU A 1 103 ? -6.797 -6.039 -5.637 1 96 103 LEU A CA 1
ATOM 830 C C . LEU A 1 103 ? -6.852 -7.562 -5.68 1 96 103 LEU A C 1
ATOM 832 O O . LEU A 1 103 ? -5.918 -8.203 -6.168 1 96 103 LEU A O 1
ATOM 836 N N . MET B 1 1 ? -2.748 -8.961 11.242 1 90 1 MET B N 1
ATOM 837 C CA . MET B 1 1 ? -2.365 -8.297 9.992 1 90 1 MET B CA 1
ATOM 838 C C . MET B 1 1 ? -1.619 -6.996 10.281 1 90 1 MET B C 1
ATOM 840 O O . MET B 1 1 ? -1.989 -6.25 11.188 1 90 1 MET B O 1
ATOM 844 N N . GLU B 1 2 ? -0.486 -6.828 9.727 1 97.06 2 GLU B N 1
ATOM 845 C CA . GLU B 1 2 ? 0.334 -5.625 9.852 1 97.06 2 GLU B CA 1
ATOM 846 C C . GLU B 1 2 ? 0.318 -4.816 8.555 1 97.06 2 GLU B C 1
ATOM 848 O O . GLU B 1 2 ? 1.054 -5.125 7.613 1 97.06 2 GLU B O 1
ATOM 853 N N . PRO B 1 3 ? -0.378 -3.717 8.531 1 97.94 3 PRO B N 1
ATOM 854 C CA . PRO B 1 3 ? -0.602 -2.998 7.277 1 97.94 3 PRO B CA 1
ATOM 855 C C . PRO B 1 3 ? 0.699 -2.545 6.617 1 97.94 3 PRO B C 1
ATOM 857 O O . PRO B 1 3 ? 0.816 -2.576 5.391 1 97.94 3 PRO B O 1
ATOM 860 N N . ILE B 1 4 ? 1.67 -2.164 7.48 1 98.38 4 ILE B N 1
ATOM 861 C CA . ILE B 1 4 ? 2.914 -1.642 6.926 1 98.38 4 ILE B CA 1
ATOM 862 C C . ILE B 1 4 ? 3.598 -2.721 6.086 1 98.38 4 ILE B C 1
ATOM 864 O O . ILE B 1 4 ? 4.184 -2.428 5.043 1 98.38 4 ILE B O 1
ATOM 868 N N . LEU B 1 5 ? 3.506 -3.953 6.438 1 98.69 5 LEU B N 1
ATOM 869 C CA . LEU B 1 5 ? 4.117 -5.047 5.691 1 98.69 5 LEU B CA 1
ATOM 870 C C . LEU B 1 5 ? 3.404 -5.258 4.359 1 98.69 5 LEU B C 1
ATOM 872 O O . LEU B 1 5 ? 4.043 -5.586 3.355 1 98.69 5 LEU B O 1
ATOM 876 N N . ILE B 1 6 ? 2.139 -5.031 4.355 1 98.88 6 ILE B N 1
ATOM 877 C CA . ILE B 1 6 ? 1.349 -5.203 3.143 1 98.88 6 ILE B CA 1
ATOM 878 C C . ILE B 1 6 ? 1.645 -4.062 2.17 1 98.88 6 ILE B C 1
ATOM 880 O O . ILE B 1 6 ? 1.86 -4.297 0.979 1 98.88 6 ILE B O 1
ATOM 884 N N . PHE B 1 7 ? 1.731 -2.846 2.695 1 98.88 7 PHE B N 1
ATOM 885 C CA . PHE B 1 7 ? 2.092 -1.727 1.833 1 98.88 7 PHE B CA 1
ATOM 886 C C . PHE B 1 7 ? 3.463 -1.946 1.206 1 98.88 7 PHE B C 1
ATOM 888 O O . PHE B 1 7 ? 3.654 -1.696 0.014 1 98.88 7 PHE B O 1
ATOM 895 N N . LYS B 1 8 ? 4.359 -2.426 1.974 1 98.75 8 LYS B N 1
ATOM 896 C CA . LYS B 1 8 ? 5.703 -2.697 1.467 1 98.75 8 LYS B CA 1
ATOM 897 C C . LYS B 1 8 ? 5.676 -3.787 0.399 1 98.75 8 LYS B C 1
ATOM 899 O O . LYS B 1 8 ? 6.305 -3.648 -0.652 1 98.75 8 LYS B O 1
ATOM 904 N N . ALA B 1 9 ? 4.988 -4.773 0.66 1 98.88 9 ALA B N 1
ATOM 905 C CA . ALA B 1 9 ? 4.918 -5.891 -0.277 1 98.88 9 ALA B CA 1
ATOM 906 C C . ALA B 1 9 ? 4.328 -5.449 -1.614 1 98.88 9 ALA B C 1
ATOM 908 O O . ALA B 1 9 ? 4.828 -5.832 -2.676 1 98.88 9 ALA B O 1
ATOM 909 N N . LEU B 1 10 ? 3.324 -4.609 -1.598 1 98.75 10 LEU B N 1
ATOM 910 C CA . LEU B 1 10 ? 2.562 -4.277 -2.797 1 98.75 10 LEU B CA 1
ATOM 911 C C . LEU B 1 10 ? 3.121 -3.025 -3.467 1 98.75 10 LEU B C 1
ATOM 913 O O . LEU B 1 10 ? 2.607 -2.586 -4.496 1 98.75 10 LEU B O 1
ATOM 917 N N . SER B 1 11 ? 4.176 -2.467 -2.838 1 98.75 11 SER B N 1
ATOM 918 C CA . SER B 1 11 ? 4.832 -1.324 -3.467 1 98.75 11 SER B CA 1
ATOM 919 C C . SER B 1 11 ? 5.719 -1.765 -4.625 1 98.75 11 SER B C 1
ATOM 921 O O . SER B 1 11 ? 6.289 -0.929 -5.332 1 98.75 11 SER B O 1
ATOM 923 N N . ASN B 1 12 ? 5.844 -2.998 -4.836 1 98.69 12 ASN B N 1
ATOM 924 C CA . ASN B 1 12 ? 6.562 -3.578 -5.965 1 98.69 12 ASN B CA 1
ATOM 925 C C . ASN B 1 12 ? 5.605 -4.035 -7.062 1 98.69 12 ASN B C 1
ATOM 927 O O . ASN B 1 12 ? 4.664 -4.789 -6.797 1 98.69 12 ASN B O 1
ATOM 931 N N . GLU B 1 13 ? 5.898 -3.645 -8.281 1 97.81 13 GLU B N 1
ATOM 932 C CA . GLU B 1 13 ? 4.996 -3.914 -9.398 1 97.81 13 GLU B CA 1
ATOM 933 C C . GLU B 1 13 ? 4.891 -5.414 -9.672 1 97.81 13 GLU B C 1
ATOM 935 O O . GLU B 1 13 ? 3.795 -5.93 -9.906 1 97.81 13 GLU B O 1
ATOM 940 N N . THR B 1 14 ? 5.953 -6.086 -9.656 1 98.38 14 THR B N 1
ATOM 941 C CA . THR B 1 14 ? 5.957 -7.508 -9.969 1 98.38 14 THR B CA 1
ATOM 942 C C . THR B 1 14 ? 5.219 -8.297 -8.891 1 98.38 14 THR B C 1
ATOM 944 O O . THR B 1 14 ? 4.48 -9.242 -9.195 1 98.38 14 THR B O 1
ATOM 947 N N . ARG B 1 15 ? 5.438 -7.938 -7.656 1 98.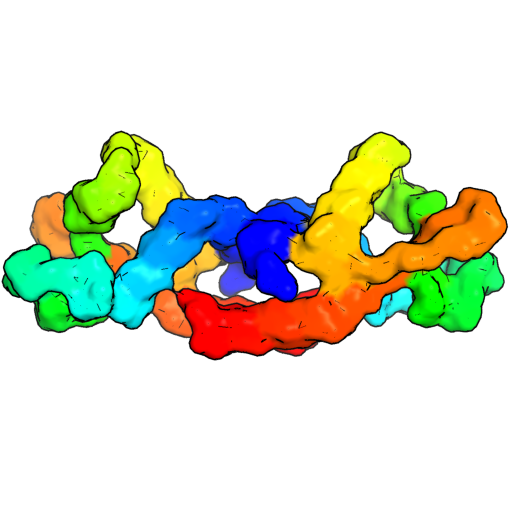75 15 ARG B N 1
ATOM 948 C CA . ARG B 1 15 ? 4.703 -8.602 -6.582 1 98.75 15 ARG B CA 1
ATOM 949 C C . ARG B 1 15 ? 3.201 -8.391 -6.734 1 98.75 15 ARG B C 1
ATOM 951 O O . ARG B 1 15 ? 2.412 -9.305 -6.465 1 98.75 15 ARG B O 1
ATOM 958 N N . ARG B 1 16 ? 2.801 -7.25 -7.188 1 98.38 16 ARG B N 1
ATOM 959 C CA . ARG B 1 16 ? 1.384 -7.008 -7.441 1 98.38 16 ARG B CA 1
ATOM 960 C C . ARG B 1 16 ? 0.878 -7.875 -8.594 1 98.38 16 ARG B C 1
ATOM 962 O O . ARG B 1 16 ? -0.253 -8.359 -8.555 1 98.38 16 ARG B O 1
ATOM 969 N N . GLN B 1 17 ? 1.684 -8.031 -9.578 1 98.12 17 GLN B N 1
ATOM 970 C CA . GLN B 1 17 ? 1.318 -8.891 -10.695 1 98.12 17 GLN B CA 1
ATOM 971 C C . GLN B 1 17 ? 1.143 -10.336 -10.242 1 98.12 17 GLN B C 1
ATOM 973 O O . GLN B 1 17 ? 0.173 -10.992 -10.625 1 98.12 17 GLN B O 1
ATOM 978 N N . ILE B 1 18 ? 2.088 -10.758 -9.453 1 98.69 18 ILE B N 1
ATOM 979 C CA . ILE B 1 18 ? 2.016 -12.117 -8.93 1 98.69 18 ILE B CA 1
ATOM 980 C C . ILE B 1 18 ? 0.699 -1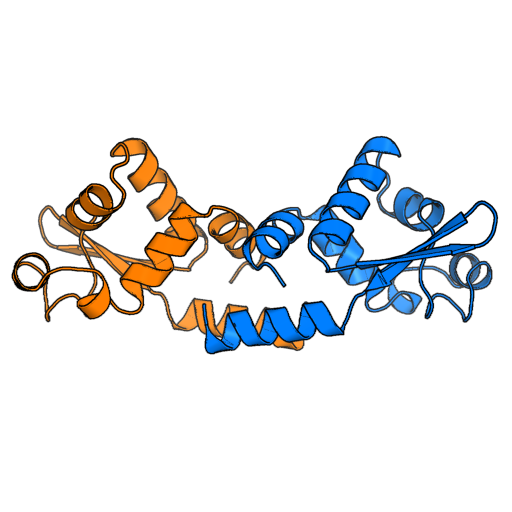2.312 -8.188 1 98.69 18 ILE B C 1
ATOM 982 O O . ILE B 1 18 ? 0.009 -13.32 -8.383 1 98.69 18 ILE B O 1
ATOM 986 N N . LEU B 1 19 ? 0.392 -11.359 -7.352 1 98.69 19 LEU B N 1
ATOM 987 C CA . LEU B 1 19 ? -0.862 -11.43 -6.609 1 98.69 19 LEU B CA 1
ATOM 988 C C . LEU B 1 19 ? -2.051 -11.531 -7.562 1 98.69 19 LEU B C 1
ATOM 990 O O . LEU B 1 19 ? -2.984 -12.297 -7.316 1 98.69 19 LEU B O 1
ATOM 994 N N . SER B 1 20 ? -2.01 -10.773 -8.609 1 97.81 20 SER B N 1
ATOM 995 C CA . SER B 1 20 ? -3.062 -10.781 -9.617 1 97.81 20 SER B CA 1
ATOM 996 C C . SER B 1 20 ? -3.145 -12.141 -10.32 1 97.81 20 SER B C 1
ATOM 998 O O . SER B 1 20 ? -4.238 -12.656 -10.547 1 97.81 20 SER B O 1
ATOM 1000 N N . TRP B 1 21 ? -2.018 -12.719 -10.68 1 98.19 21 TRP B N 1
ATOM 1001 C CA . TRP B 1 21 ? -1.993 -14.023 -11.328 1 98.19 21 TRP B CA 1
ATOM 1002 C C . TRP B 1 21 ? -2.654 -15.078 -10.445 1 98.19 21 TRP B C 1
ATOM 1004 O O . TRP B 1 21 ? -3.396 -15.93 -10.945 1 98.19 21 TRP B O 1
ATOM 1014 N N . LEU B 1 22 ? -2.43 -14.961 -9.172 1 98 22 LEU B N 1
ATOM 1015 C CA . LEU B 1 22 ? -2.879 -15.992 -8.234 1 98 22 LEU B CA 1
ATOM 1016 C C . LEU B 1 22 ? -4.348 -15.789 -7.879 1 98 22 LEU B C 1
ATOM 1018 O O . LEU B 1 22 ? -4.98 -16.688 -7.316 1 98 22 LEU B O 1
ATOM 1022 N N . LYS B 1 23 ? -4.848 -14.648 -8.18 1 96.81 23 LYS B N 1
ATOM 1023 C CA . LYS B 1 23 ? -6.266 -14.375 -7.969 1 96.81 23 LYS B CA 1
ATOM 1024 C C . LYS B 1 23 ? -7.125 -15.188 -8.938 1 96.81 23 LYS B C 1
ATOM 1026 O O . LYS B 1 23 ? -8.156 -15.734 -8.539 1 96.81 23 LYS B O 1
ATOM 1031 N N . ASP B 1 24 ? -6.633 -15.18 -10.172 1 95.25 24 ASP B N 1
ATOM 1032 C CA . ASP B 1 24 ? -7.32 -15.898 -11.242 1 95.25 24 ASP B CA 1
ATOM 1033 C C . ASP B 1 24 ? -6.336 -16.688 -12.094 1 95.25 24 ASP B C 1
ATOM 1035 O O . ASP B 1 24 ? -6.121 -16.359 -13.266 1 95.25 24 ASP B O 1
ATOM 1039 N N . PRO B 1 25 ? -5.891 -17.812 -11.523 1 96.38 25 PRO B N 1
ATOM 1040 C CA . PRO B 1 25 ? -4.855 -18.547 -12.242 1 96.38 25 PRO B CA 1
ATOM 1041 C C . PRO B 1 25 ? -5.301 -18.984 -13.641 1 96.38 25 PRO B C 1
ATOM 1043 O O . PRO B 1 25 ? -4.496 -18.969 -14.578 1 96.38 25 PRO B O 1
ATOM 1046 N N . GLU B 1 26 ? -6.539 -19.328 -13.859 1 95 26 GLU B N 1
ATOM 1047 C CA . GLU B 1 26 ? -7.055 -19.828 -15.133 1 95 26 GLU B CA 1
ATOM 1048 C C . GLU B 1 26 ? -6.938 -18.75 -16.219 1 95 26 GLU B C 1
ATOM 1050 O O . GLU B 1 26 ? -6.918 -19.078 -17.406 1 95 26 GLU B O 1
ATOM 1055 N N . GLN B 1 27 ? -6.855 -17.531 -15.844 1 96.19 27 GLN B N 1
ATOM 1056 C CA . GLN B 1 27 ? -6.75 -16.422 -16.797 1 96.19 27 GLN B CA 1
ATOM 1057 C C . GLN B 1 27 ? -5.289 -16.094 -17.094 1 96.19 27 GLN B C 1
ATOM 1059 O O . GLN B 1 27 ? -4.996 -15.375 -18.047 1 96.19 27 GLN B O 1
ATOM 1064 N N . HIS B 1 28 ? -4.398 -16.625 -16.312 1 97 28 HIS B N 1
ATOM 1065 C CA . HIS B 1 28 ? -3.031 -16.125 -16.391 1 97 28 HIS B CA 1
ATOM 1066 C C . HIS B 1 28 ? -2.045 -17.25 -16.672 1 97 28 HIS B C 1
ATOM 1068 O O . HIS B 1 28 ? -0.873 -17 -16.953 1 97 28 HIS B O 1
ATOM 1074 N N . PHE B 1 29 ? -2.543 -18.453 -16.531 1 97.31 29 PHE B N 1
ATOM 1075 C CA . PHE B 1 29 ? -1.718 -19.625 -16.828 1 97.31 29 PHE B CA 1
ATOM 1076 C C . PHE B 1 29 ? -2.387 -20.516 -17.859 1 97.31 29 PHE B C 1
ATOM 1078 O O . PHE B 1 29 ? -3.615 -20.609 -17.922 1 97.31 29 PHE B O 1
ATOM 1085 N N . SER B 1 30 ? -1.646 -21.25 -18.656 1 96.31 30 SER B N 1
ATOM 1086 C CA . SER B 1 30 ? -2.178 -22.094 -19.719 1 96.31 30 SER B CA 1
ATOM 1087 C C . SER B 1 30 ? -2.818 -23.359 -19.141 1 96.31 30 SER B C 1
ATOM 1089 O O . SER B 1 30 ? -2.484 -23.781 -18.031 1 96.31 30 SER B O 1
ATOM 1091 N N . PRO B 1 31 ? -3.658 -23.922 -19.969 1 94.88 31 PRO B N 1
ATOM 1092 C CA . PRO B 1 31 ? -4.25 -25.188 -19.547 1 94.88 31 PRO B CA 1
ATOM 1093 C C . PRO B 1 31 ? -3.203 -26.266 -19.234 1 94.88 31 PRO B C 1
ATOM 1095 O O . PRO B 1 31 ? -3.367 -27.047 -18.297 1 94.88 31 PRO B O 1
ATOM 1098 N N . LEU B 1 32 ? -2.236 -26.312 -20 1 93.75 32 LEU B N 1
ATOM 1099 C CA . LEU B 1 32 ? -1.164 -27.281 -19.812 1 93.75 32 LEU B CA 1
ATOM 1100 C C . LEU B 1 32 ? -0.475 -27.062 -18.469 1 93.75 32 LEU B C 1
ATOM 1102 O O . LEU B 1 32 ? -0.247 -28.031 -17.719 1 93.75 32 LEU B O 1
ATOM 1106 N N . GLU B 1 33 ? -0.093 -25.812 -18.125 1 93.25 33 GLU B N 1
ATOM 1107 C CA . GLU B 1 33 ? 0.53 -25.484 -16.844 1 93.25 33 GLU B CA 1
ATOM 1108 C C . GLU B 1 33 ? -0.387 -25.844 -15.688 1 93.25 33 GLU B C 1
ATOM 1110 O O . GLU B 1 33 ? 0.056 -26.438 -14.695 1 93.25 33 GLU B O 1
ATOM 1115 N N . LEU B 1 34 ? -1.663 -25.5 -15.812 1 95.12 34 LEU B N 1
ATOM 1116 C CA . LEU B 1 34 ? -2.633 -25.703 -14.742 1 95.12 34 LEU B CA 1
ATOM 1117 C C . LEU B 1 34 ? -2.889 -27.188 -14.508 1 95.12 34 LEU B C 1
ATOM 1119 O O . LEU B 1 34 ? -3.139 -27.609 -13.383 1 95.12 34 LEU B O 1
ATOM 1123 N N . SER B 1 35 ? -2.809 -27.984 -15.617 1 93.12 35 SER B N 1
ATOM 1124 C CA . SER B 1 35 ? -3.051 -29.422 -15.523 1 93.12 35 SER B CA 1
ATOM 1125 C C . SER B 1 35 ? -2.035 -30.094 -14.609 1 93.12 35 SER B C 1
ATOM 1127 O O . SER B 1 35 ? -2.299 -31.172 -14.062 1 93.12 35 SER B O 1
ATOM 1129 N N . GLN B 1 36 ? -0.899 -29.5 -14.391 1 90.25 36 GLN B N 1
ATOM 1130 C CA . GLN B 1 36 ? 0.172 -30.062 -13.57 1 90.25 36 GLN B CA 1
ATOM 1131 C C . GLN B 1 36 ? 0.01 -29.656 -12.109 1 90.25 36 GLN B C 1
ATOM 1133 O O . GLN B 1 36 ? 0.815 -30.047 -11.258 1 90.25 36 GLN B O 1
ATOM 1138 N N . HIS B 1 37 ? -1.046 -28.891 -11.797 1 93.31 37 HIS B N 1
ATOM 1139 C CA . HIS B 1 37 ? -1.29 -28.391 -10.445 1 93.31 37 HIS B CA 1
ATOM 1140 C C . HIS B 1 37 ? -2.551 -29 -9.852 1 93.31 37 HIS B C 1
ATOM 1142 O O . HIS B 1 37 ? -3.455 -29.406 -10.586 1 93.31 37 HIS B O 1
ATOM 1148 N N . PRO B 1 38 ? -2.479 -29.094 -8.586 1 84.81 38 PRO B N 1
ATOM 1149 C CA . PRO B 1 38 ? -3.684 -29.625 -7.938 1 84.81 38 PRO B CA 1
ATOM 1150 C C . PRO B 1 38 ? -4.918 -28.766 -8.211 1 84.81 38 PRO B C 1
ATOM 1152 O O . PRO B 1 38 ? -4.828 -27.531 -8.25 1 84.81 38 PRO B O 1
ATOM 1155 N N . ASP B 1 39 ? -6.051 -29.422 -8.359 1 90.5 39 ASP B N 1
ATOM 1156 C CA . ASP B 1 39 ? -7.363 -28.812 -8.562 1 90.5 39 ASP B CA 1
ATOM 1157 C C . ASP B 1 39 ? -7.289 -27.672 -9.578 1 90.5 39 ASP B C 1
ATOM 1159 O O . ASP B 1 39 ? -7.941 -26.641 -9.406 1 90.5 39 ASP B O 1
ATOM 1163 N N . GLY B 1 40 ? -6.324 -27.719 -10.539 1 87.81 40 GLY B N 1
ATOM 1164 C CA . GLY B 1 40 ? -6.219 -26.75 -11.617 1 87.81 40 GLY B CA 1
ATOM 1165 C C . GLY B 1 40 ? -5.645 -25.422 -11.172 1 87.81 40 GLY B C 1
ATOM 1166 O O . GLY B 1 40 ? -5.938 -24.375 -11.758 1 87.81 40 GLY B O 1
ATOM 1167 N N . GLY B 1 41 ? -4.973 -25.453 -10.031 1 89.62 41 GLY B N 1
ATOM 1168 C CA . GLY B 1 41 ? -4.352 -24.234 -9.555 1 89.62 41 GLY B CA 1
ATOM 1169 C C . GLY B 1 41 ? -5.121 -23.562 -8.43 1 89.62 41 GLY B C 1
ATOM 1170 O O . GLY B 1 41 ? -4.664 -22.578 -7.852 1 89.62 41 GLY B O 1
ATOM 1171 N N . LYS B 1 42 ? -6.281 -24.141 -8.094 1 87.5 42 LYS B N 1
ATOM 1172 C CA . LYS B 1 42 ? -7.109 -23.547 -7.043 1 87.5 42 LYS B CA 1
ATOM 1173 C C . LYS B 1 42 ? -6.43 -23.672 -5.68 1 87.5 42 LYS B C 1
ATOM 1175 O O . LYS B 1 42 ? -6.613 -22.797 -4.816 1 87.5 42 LYS B O 1
ATOM 1180 N N . SER B 1 43 ? -5.711 -24.672 -5.543 1 92.44 43 SER B N 1
ATOM 1181 C CA . SER B 1 43 ? -5 -24.891 -4.285 1 92.44 43 SER B CA 1
ATOM 1182 C C . SER B 1 43 ? -3.617 -24.25 -4.312 1 92.44 43 SER B C 1
ATOM 1184 O O . SER B 1 43 ? -2.822 -24.438 -3.389 1 92.44 43 SER B O 1
ATOM 1186 N N . GLY B 1 44 ? -3.355 -23.5 -5.418 1 96.88 44 GLY B N 1
ATOM 1187 C CA . GLY B 1 44 ? -2.094 -22.766 -5.477 1 96.88 44 GLY B CA 1
ATOM 1188 C C . GLY B 1 44 ? -1.28 -23.094 -6.715 1 96.88 44 GLY B C 1
ATOM 1189 O O . GLY B 1 44 ? -1.594 -24.047 -7.441 1 96.88 44 GLY B O 1
ATOM 1190 N N . ILE B 1 45 ? -0.329 -22.25 -7.008 1 98 45 ILE B N 1
ATOM 1191 C CA . ILE B 1 45 ? 0.621 -22.391 -8.109 1 98 45 ILE B CA 1
ATOM 1192 C C . ILE B 1 45 ? 2.031 -22.578 -7.551 1 98 45 ILE B C 1
ATOM 1194 O O . ILE B 1 45 ? 2.42 -21.906 -6.594 1 98 45 ILE B O 1
ATOM 1198 N N . CYS B 1 46 ? 2.824 -23.453 -8.148 1 97.44 46 CYS B N 1
ATOM 1199 C CA . CYS B 1 46 ? 4.141 -23.75 -7.594 1 97.44 46 CYS B CA 1
ATOM 1200 C C . CYS B 1 46 ? 5.141 -22.656 -7.961 1 97.44 46 CYS B C 1
ATOM 1202 O O . CYS B 1 46 ? 4.969 -21.969 -8.961 1 97.44 46 CYS B O 1
ATOM 1204 N N . VAL B 1 47 ? 6.203 -22.547 -7.207 1 97.25 47 VAL B N 1
ATOM 1205 C CA . VAL B 1 47 ? 7.23 -21.516 -7.359 1 97.25 47 VAL B CA 1
ATOM 1206 C C . VAL B 1 47 ? 7.789 -21.562 -8.781 1 97.25 47 VAL B C 1
ATOM 1208 O O . VAL B 1 47 ? 8.047 -20.516 -9.375 1 97.25 47 VAL B O 1
ATOM 1211 N N . GLY B 1 48 ? 7.992 -22.719 -9.297 1 96.75 48 GLY B N 1
ATOM 1212 C CA . GLY B 1 48 ? 8.57 -22.859 -10.625 1 96.75 48 GLY B CA 1
ATOM 1213 C C . GLY B 1 48 ? 7.73 -22.234 -11.711 1 96.75 48 GLY B C 1
ATOM 1214 O O . GLY B 1 48 ? 8.25 -21.531 -12.578 1 96.75 48 GLY B O 1
ATOM 1215 N N . THR B 1 49 ? 6.449 -22.469 -11.695 1 97.5 49 THR B N 1
ATOM 1216 C CA . THR B 1 49 ? 5.527 -21.906 -12.68 1 97.5 49 THR B CA 1
ATOM 1217 C C . THR B 1 49 ? 5.445 -20.391 -12.547 1 97.5 49 THR B C 1
ATOM 1219 O O . THR B 1 49 ? 5.434 -19.672 -13.547 1 97.5 49 THR B O 1
ATOM 1222 N N . ILE B 1 50 ? 5.41 -19.875 -11.32 1 98.12 50 ILE B N 1
ATOM 1223 C CA . ILE B 1 50 ? 5.402 -18.438 -11.07 1 98.12 50 ILE B CA 1
ATOM 1224 C C . ILE B 1 50 ? 6.688 -17.812 -11.609 1 98.12 50 ILE B C 1
ATOM 1226 O O . ILE B 1 50 ? 6.652 -16.766 -12.258 1 98.12 50 ILE B O 1
ATOM 1230 N N . GLN B 1 51 ? 7.789 -18.484 -11.375 1 98.25 51 GLN B N 1
ATOM 1231 C CA . GLN B 1 51 ? 9.094 -18 -11.812 1 98.25 51 GLN B CA 1
ATOM 1232 C C . GLN B 1 51 ? 9.164 -17.906 -13.336 1 98.25 51 GLN B C 1
ATOM 1234 O O . GLN B 1 51 ? 9.625 -16.891 -13.875 1 98.25 51 GLN B O 1
ATOM 1239 N N . MET B 1 52 ? 8.758 -18.922 -13.984 1 97.5 52 MET B N 1
ATOM 1240 C CA . MET B 1 52 ? 8.781 -18.938 -15.445 1 97.5 52 MET B CA 1
ATOM 1241 C C . MET B 1 52 ? 7.957 -17.797 -16.016 1 97.5 52 MET B C 1
ATOM 1243 O O . MET B 1 52 ? 8.398 -17.109 -16.938 1 97.5 52 MET B O 1
ATOM 1247 N N . LYS B 1 53 ? 6.848 -17.578 -15.453 1 97.75 53 LYS B N 1
ATOM 1248 C CA . LYS B 1 53 ? 5.992 -16.5 -15.961 1 97.75 53 LYS B CA 1
ATOM 1249 C C . LYS B 1 53 ? 6.625 -15.141 -15.719 1 97.75 53 LYS B C 1
ATOM 1251 O O . LYS B 1 53 ? 6.57 -14.258 -16.578 1 97.75 53 LYS B O 1
ATOM 1256 N N . ALA B 1 54 ? 7.152 -14.945 -14.5 1 98 54 ALA B N 1
ATOM 1257 C CA . ALA B 1 54 ? 7.754 -13.664 -14.133 1 98 54 ALA B CA 1
ATOM 1258 C C . ALA B 1 54 ? 9.016 -13.398 -14.961 1 98 54 ALA B C 1
ATOM 1260 O O . ALA B 1 54 ? 9.383 -12.242 -15.172 1 98 54 ALA B O 1
ATOM 1261 N N . GLY B 1 55 ? 9.672 -14.469 -15.344 1 98.12 55 GLY B N 1
ATOM 1262 C CA . GLY B 1 55 ? 10.898 -14.336 -16.109 1 98.12 55 GLY B CA 1
ATOM 1263 C C . GLY B 1 55 ? 12.047 -13.766 -15.305 1 98.12 55 GLY B C 1
ATOM 1264 O O . GLY B 1 55 ? 12.867 -13 -15.836 1 98.12 55 GLY B O 1
ATOM 1265 N N . LEU B 1 56 ? 12.055 -13.938 -14.047 1 98 56 LEU B N 1
ATOM 1266 C CA . LEU B 1 56 ? 13.078 -13.414 -13.148 1 98 56 LEU B CA 1
ATOM 1267 C C . LEU B 1 56 ? 13.93 -14.547 -12.578 1 98 56 LEU B C 1
ATOM 1269 O O . LEU B 1 56 ? 13.578 -15.719 -12.711 1 98 56 LEU B O 1
ATOM 1273 N N . ALA B 1 57 ? 15.039 -14.172 -11.961 1 98.31 57 ALA B N 1
ATOM 1274 C CA . ALA B 1 57 ? 15.906 -15.141 -11.297 1 98.31 57 ALA B CA 1
ATOM 1275 C C . ALA B 1 57 ? 15.203 -15.797 -10.117 1 98.31 57 ALA B C 1
ATOM 1277 O O . ALA B 1 57 ? 14.344 -15.18 -9.477 1 98.31 57 ALA B O 1
ATOM 1278 N N . GLN B 1 58 ? 15.555 -16.984 -9.82 1 96.75 58 GLN B N 1
ATOM 1279 C CA . GLN B 1 58 ? 14.961 -17.766 -8.734 1 96.75 58 GLN B CA 1
ATOM 1280 C C . GLN B 1 58 ? 15.117 -17.031 -7.398 1 96.75 58 GLN B C 1
ATOM 1282 O O . GLN B 1 58 ? 14.195 -17.031 -6.578 1 96.75 58 GLN B O 1
ATOM 1287 N N . SER B 1 59 ? 16.266 -16.484 -7.184 1 97.69 59 SER B N 1
ATOM 1288 C CA . SER B 1 59 ? 16.469 -15.812 -5.906 1 97.69 59 SER B CA 1
ATOM 1289 C C . SER B 1 59 ? 15.523 -14.625 -5.746 1 97.69 59 SER B C 1
ATOM 1291 O O . SER B 1 59 ? 15.039 -14.359 -4.645 1 97.69 59 SER B O 1
ATOM 1293 N N . VAL B 1 60 ? 15.289 -13.836 -6.812 1 98.31 60 VAL B N 1
ATOM 1294 C CA . VAL B 1 60 ? 14.422 -12.664 -6.797 1 98.31 60 VAL B CA 1
ATOM 1295 C C . VAL B 1 60 ? 12.977 -13.086 -6.535 1 98.31 60 VAL B C 1
ATOM 1297 O O . VAL B 1 60 ? 12.32 -12.555 -5.641 1 98.31 60 VAL B O 1
ATOM 1300 N N . ILE B 1 61 ? 12.57 -14.141 -7.266 1 98.5 61 ILE B N 1
ATOM 1301 C CA . ILE B 1 61 ? 11.203 -14.617 -7.102 1 98.5 61 ILE B CA 1
ATOM 1302 C C . ILE B 1 61 ? 11.016 -15.172 -5.691 1 98.5 61 ILE B C 1
ATOM 1304 O O . ILE B 1 61 ? 9.992 -14.938 -5.051 1 98.5 61 ILE B O 1
ATOM 1308 N N . SER B 1 62 ? 11.977 -15.891 -5.203 1 98.19 62 SER B N 1
ATOM 1309 C CA . SER B 1 62 ? 11.891 -16.422 -3.846 1 98.19 62 SER B CA 1
ATOM 1310 C C . SER B 1 62 ? 11.758 -15.297 -2.824 1 98.19 62 SER B C 1
ATOM 1312 O O . SER B 1 62 ? 10.938 -15.375 -1.906 1 98.19 62 SER B O 1
ATOM 1314 N N . SER B 1 63 ? 12.555 -14.266 -3.025 1 98.69 63 SER B N 1
ATOM 1315 C CA . SER B 1 63 ? 12.492 -13.109 -2.131 1 98.69 63 SER B CA 1
ATOM 1316 C C . SER B 1 63 ? 11.125 -12.438 -2.195 1 98.69 63 SER B C 1
ATOM 1318 O O . SER B 1 63 ? 10.57 -12.055 -1.164 1 98.69 63 SER B O 1
ATOM 1320 N N . TYR B 1 64 ? 10.562 -12.281 -3.387 1 98.88 64 TYR B N 1
ATOM 1321 C CA . TYR B 1 64 ? 9.25 -11.664 -3.564 1 98.88 64 TYR B CA 1
ATOM 1322 C C . TYR B 1 64 ? 8.172 -12.484 -2.867 1 98.88 64 TYR B C 1
ATOM 1324 O O . TYR B 1 64 ? 7.348 -11.938 -2.131 1 98.88 64 TYR B O 1
ATOM 1332 N N . LEU B 1 65 ? 8.195 -13.805 -3.064 1 98.81 65 LEU B N 1
ATOM 1333 C CA . LEU B 1 65 ? 7.195 -14.695 -2.473 1 98.81 65 LEU B CA 1
ATOM 1334 C C . LEU B 1 65 ? 7.316 -14.711 -0.953 1 98.81 65 LEU B C 1
ATOM 1336 O O . LEU B 1 65 ? 6.305 -14.711 -0.246 1 98.81 65 LEU B O 1
ATOM 1340 N N . LEU B 1 66 ? 8.562 -14.695 -0.497 1 98.75 66 LEU B N 1
ATOM 1341 C CA . LEU B 1 66 ? 8.789 -14.648 0.944 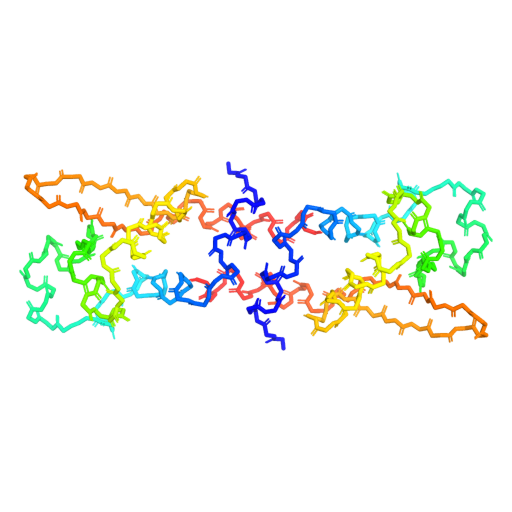1 98.75 66 LEU B CA 1
ATOM 1342 C C . LEU B 1 66 ? 8.25 -13.352 1.537 1 98.75 66 LEU B C 1
ATOM 1344 O O . LEU B 1 66 ? 7.602 -13.359 2.584 1 98.75 66 LEU B O 1
ATOM 1348 N N . THR B 1 67 ? 8.539 -12.234 0.92 1 98.88 67 THR B N 1
ATOM 1349 C CA . THR B 1 67 ? 8.047 -10.938 1.364 1 98.88 67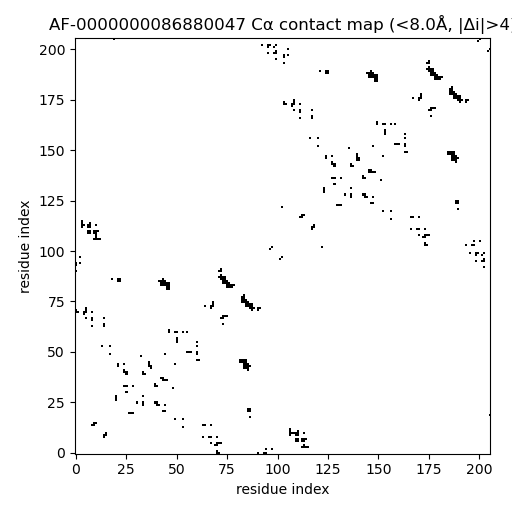 THR B CA 1
ATOM 1350 C C . THR B 1 67 ? 6.523 -10.93 1.429 1 98.88 67 THR B C 1
ATOM 1352 O O . THR B 1 67 ? 5.941 -10.453 2.408 1 98.88 67 THR B O 1
ATOM 1355 N N . MET B 1 68 ? 5.871 -11.461 0.436 1 98.88 68 MET B N 1
ATOM 1356 C CA . MET B 1 68 ? 4.414 -11.5 0.365 1 98.88 68 MET B CA 1
ATOM 1357 C C . MET B 1 68 ? 3.842 -12.461 1.402 1 98.88 68 MET B C 1
ATOM 1359 O O . MET B 1 68 ? 2.77 -12.219 1.956 1 98.88 68 MET B O 1
ATOM 1363 N N . LEU B 1 69 ? 4.586 -13.547 1.619 1 98.81 69 LEU B N 1
ATOM 1364 C CA . LEU B 1 69 ? 4.199 -14.5 2.658 1 98.81 69 LEU B CA 1
ATOM 1365 C C . LEU B 1 69 ? 4.277 -13.859 4.039 1 98.81 69 LEU B C 1
ATOM 1367 O O . LEU B 1 69 ? 3.34 -13.961 4.832 1 98.81 69 LEU B O 1
ATOM 1371 N N . LYS B 1 70 ? 5.34 -13.141 4.332 1 98.75 70 LYS B N 1
ATOM 1372 C CA . LYS B 1 70 ? 5.543 -12.477 5.613 1 98.75 70 LYS B CA 1
ATOM 1373 C C . LYS B 1 70 ? 4.488 -11.398 5.848 1 98.75 70 LYS B C 1
ATOM 1375 O O . LYS B 1 70 ? 4.07 -11.164 6.984 1 98.75 70 LYS B O 1
ATOM 1380 N N . ALA B 1 71 ? 4.035 -10.812 4.785 1 98.88 71 ALA B N 1
ATOM 1381 C CA . ALA B 1 71 ? 3 -9.781 4.867 1 98.88 71 ALA B CA 1
ATOM 1382 C C . ALA B 1 71 ? 1.624 -10.406 5.07 1 98.88 71 ALA B C 1
ATOM 1384 O O . ALA B 1 71 ? 0.639 -9.695 5.289 1 98.88 71 ALA B O 1
ATOM 1385 N N . GLY B 1 72 ? 1.557 -11.664 4.934 1 98.81 72 GLY B N 1
ATOM 1386 C CA . GLY B 1 72 ? 0.303 -12.383 5.125 1 98.81 72 GLY B CA 1
ATOM 1387 C C . GLY B 1 72 ? -0.562 -12.406 3.879 1 98.81 72 GLY B C 1
ATOM 1388 O O . GLY B 1 72 ? -1.728 -12.805 3.934 1 98.81 72 GLY B O 1
ATOM 1389 N N . LEU B 1 73 ? -0.052 -12.016 2.75 1 98.88 73 LEU B N 1
ATOM 1390 C CA . LEU B 1 73 ? -0.822 -11.922 1.514 1 98.88 73 LEU B CA 1
ATOM 1391 C C . LEU B 1 73 ? -0.934 -13.289 0.844 1 98.88 73 LEU B C 1
ATOM 1393 O O . LEU B 1 73 ? -1.843 -13.523 0.043 1 98.88 73 LEU B O 1
ATOM 1397 N N . LEU B 1 74 ? 0.01 -14.18 1.185 1 98.81 74 LEU B N 1
ATOM 1398 C CA . LEU B 1 74 ? 0.043 -15.508 0.575 1 98.81 74 LEU B CA 1
ATOM 1399 C C . LEU B 1 74 ? 0.022 -16.594 1.643 1 98.81 74 LEU B C 1
ATOM 1401 O O . LEU B 1 74 ? 0.432 -16.359 2.781 1 98.81 74 LEU B O 1
ATOM 1405 N N . LEU B 1 75 ? -0.476 -17.688 1.281 1 98.62 75 LEU B N 1
ATOM 1406 C CA . LEU B 1 75 ? -0.305 -18.953 1.98 1 98.62 75 LEU B CA 1
ATOM 1407 C C . LEU B 1 75 ? 0.585 -19.906 1.181 1 98.62 75 LEU B C 1
ATOM 1409 O O . LEU B 1 75 ? 0.548 -19.906 -0.052 1 98.62 75 LEU B O 1
ATOM 1413 N N . SER B 1 76 ? 1.345 -20.641 1.878 1 97.94 76 SER B N 1
ATOM 1414 C CA . SER B 1 76 ? 2.203 -21.609 1.204 1 97.94 76 SER B CA 1
ATOM 1415 C C . SER B 1 76 ? 1.939 -23.031 1.704 1 97.94 76 SER B C 1
ATOM 1417 O O . SER B 1 76 ? 1.539 -23.219 2.854 1 97.94 76 SER B O 1
ATOM 1419 N N . GLU B 1 77 ? 2.078 -24 0.865 1 96.94 77 GLU B N 1
ATOM 1420 C CA . GLU B 1 77 ? 1.952 -25.406 1.188 1 96.94 77 GLU B CA 1
ATOM 1421 C C . GLU B 1 77 ? 2.996 -26.234 0.446 1 96.94 77 GLU B C 1
ATOM 1423 O O . GLU B 1 77 ? 3.135 -26.125 -0.773 1 96.94 77 GLU B O 1
ATOM 1428 N N . ARG B 1 78 ? 3.684 -27.016 1.235 1 96.12 78 ARG B N 1
ATOM 1429 C CA . ARG B 1 78 ? 4.668 -27.906 0.625 1 96.12 78 ARG B CA 1
ATOM 1430 C C . ARG B 1 78 ? 4.043 -29.234 0.246 1 96.12 78 ARG B C 1
ATOM 1432 O O . ARG B 1 78 ? 3.354 -29.859 1.057 1 96.12 78 ARG B O 1
ATOM 1439 N N . ARG B 1 79 ? 4.176 -29.641 -0.902 1 93.12 79 ARG B N 1
ATOM 1440 C CA . ARG B 1 79 ? 3.756 -30.953 -1.409 1 93.12 79 ARG B CA 1
ATOM 1441 C C . ARG B 1 79 ? 4.914 -31.672 -2.084 1 93.12 79 ARG B C 1
ATOM 1443 O O . ARG B 1 79 ? 5.227 -31.406 -3.246 1 93.12 79 ARG B O 1
ATOM 1450 N N . GLY B 1 80 ? 5.469 -32.688 -1.271 1 93.38 80 GLY B N 1
ATOM 1451 C CA . GLY B 1 80 ? 6.66 -33.344 -1.805 1 93.38 80 GLY B CA 1
ATOM 1452 C C . GLY B 1 80 ? 7.82 -32.375 -1.992 1 93.38 80 GLY B C 1
ATOM 1453 O O . GLY B 1 80 ? 8.219 -31.688 -1.052 1 93.38 80 GLY B O 1
ATOM 1454 N N . GLN B 1 81 ? 8.32 -32.25 -3.291 1 93.62 81 GLN B N 1
ATOM 1455 C CA . GLN B 1 81 ? 9.477 -31.391 -3.584 1 93.62 81 GLN B CA 1
ATOM 1456 C C . GLN B 1 81 ? 9.047 -29.984 -3.988 1 93.62 81 GLN B C 1
ATOM 1458 O O . GLN B 1 81 ? 9.891 -29.125 -4.211 1 93.62 81 GLN B O 1
ATOM 1463 N N . TRP B 1 82 ? 7.762 -29.828 -4.023 1 94.31 82 TRP B N 1
ATOM 1464 C CA . TRP B 1 82 ? 7.281 -28.562 -4.574 1 94.31 82 TRP B CA 1
ATOM 1465 C C . TRP B 1 82 ? 6.598 -27.734 -3.498 1 94.31 82 TRP B C 1
ATOM 1467 O O . TRP B 1 82 ? 5.98 -28.281 -2.578 1 94.31 82 TRP B O 1
ATOM 1477 N N . THR B 1 83 ? 6.77 -26.391 -3.635 1 96.56 83 THR B N 1
ATOM 1478 C CA . THR B 1 83 ? 6.059 -25.438 -2.795 1 96.56 83 THR B CA 1
ATOM 1479 C C . THR B 1 83 ? 5.035 -24.656 -3.611 1 96.56 83 THR B C 1
ATOM 1481 O O . THR B 1 83 ? 5.367 -24.078 -4.652 1 96.56 83 THR B O 1
ATOM 1484 N N . TYR B 1 84 ? 3.783 -24.641 -3.084 1 97.62 84 TYR B N 1
ATOM 1485 C CA . TYR B 1 84 ? 2.68 -23.984 -3.77 1 97.62 84 TYR B CA 1
ATOM 1486 C C . TYR B 1 84 ? 2.219 -22.75 -2.998 1 97.62 84 TYR B C 1
ATOM 1488 O O . TYR B 1 84 ? 2.172 -22.766 -1.766 1 97.62 84 TYR B O 1
ATOM 1496 N N . TYR B 1 85 ? 1.876 -21.734 -3.77 1 98.19 85 TYR B N 1
ATOM 1497 C CA . TYR B 1 85 ? 1.402 -20.484 -3.18 1 98.19 85 TYR B CA 1
ATOM 1498 C C . TYR B 1 85 ? -0.004 -20.156 -3.664 1 98.19 85 TYR B C 1
ATOM 1500 O O . TYR B 1 85 ? -0.324 -20.344 -4.84 1 98.19 85 TYR B O 1
ATOM 1508 N N . ARG B 1 86 ? -0.8 -19.641 -2.783 1 98.12 86 ARG B N 1
ATOM 1509 C CA . ARG B 1 86 ? -2.111 -19.094 -3.107 1 98.12 86 ARG B CA 1
ATOM 1510 C C . ARG B 1 86 ? -2.391 -17.828 -2.297 1 98.12 86 ARG B C 1
ATOM 1512 O O . ARG B 1 86 ? -1.681 -17.531 -1.332 1 98.12 86 ARG B O 1
ATOM 1519 N N . ARG B 1 87 ? -3.408 -17.109 -2.684 1 98.25 87 ARG B N 1
ATOM 1520 C CA . ARG B 1 87 ? -3.758 -15.883 -1.98 1 98.25 87 ARG B CA 1
ATOM 1521 C C . ARG B 1 87 ? -4.359 -16.188 -0.612 1 98.25 87 ARG B C 1
ATOM 1523 O O . ARG B 1 87 ? -5.09 -17.172 -0.453 1 98.25 87 ARG B O 1
ATOM 1530 N N . ASN B 1 88 ? -3.938 -15.43 0.353 1 98.56 88 ASN B N 1
ATOM 1531 C CA . ASN B 1 88 ? -4.648 -15.406 1.628 1 98.56 88 ASN B CA 1
ATOM 1532 C C . ASN B 1 88 ? -5.809 -14.414 1.604 1 98.56 88 ASN B C 1
ATOM 1534 O O . ASN B 1 88 ? -5.652 -13.258 1.986 1 98.56 88 ASN B O 1
ATOM 1538 N N . GLU B 1 89 ? -6.949 -14.898 1.235 1 98 89 GLU B N 1
ATOM 1539 C CA . GLU B 1 89 ? -8.102 -14.031 1.006 1 98 89 GLU B CA 1
ATOM 1540 C C . GLU B 1 89 ? -8.57 -13.375 2.303 1 98 89 GLU B C 1
ATOM 1542 O O . GLU B 1 89 ? -9.086 -12.258 2.289 1 98 89 GLU B O 1
ATOM 1547 N N . GLU B 1 90 ? -8.344 -14.078 3.377 1 98.44 90 GLU B N 1
ATOM 1548 C CA . GLU B 1 90 ? -8.727 -13.508 4.668 1 98.44 90 GLU B CA 1
ATOM 1549 C C . GLU B 1 90 ? -7.91 -12.258 4.98 1 98.44 90 GLU B C 1
ATOM 1551 O O . GLU B 1 90 ? -8.469 -11.219 5.348 1 98.44 90 GLU B O 1
ATOM 1556 N N . THR B 1 91 ? -6.625 -12.328 4.793 1 98.75 91 THR B N 1
ATOM 1557 C CA . THR B 1 91 ? -5.754 -11.188 5.059 1 98.75 91 THR B CA 1
ATOM 1558 C C . THR B 1 91 ? -6.055 -10.039 4.098 1 98.75 91 THR B C 1
ATOM 1560 O O . THR B 1 91 ? -6.09 -8.875 4.504 1 98.75 91 THR B O 1
ATOM 1563 N N . ILE B 1 92 ? -6.277 -10.344 2.855 1 98.5 92 ILE B N 1
ATOM 1564 C CA . ILE B 1 92 ? -6.566 -9.328 1.85 1 98.5 92 ILE B CA 1
ATOM 1565 C C . ILE B 1 92 ? -7.867 -8.602 2.199 1 98.5 92 ILE B C 1
ATOM 1567 O O . ILE B 1 92 ? -7.953 -7.379 2.094 1 98.5 92 ILE B O 1
ATOM 1571 N N . ARG B 1 93 ? -8.836 -9.391 2.674 1 98.25 93 ARG B N 1
ATOM 1572 C CA . ARG B 1 93 ? -10.102 -8.805 3.104 1 98.25 93 ARG B CA 1
ATOM 1573 C C . ARG B 1 93 ? -9.898 -7.891 4.309 1 98.25 93 ARG B C 1
ATOM 1575 O O . ARG B 1 93 ? -10.453 -6.793 4.363 1 98.25 93 ARG B O 1
ATOM 1582 N N . GLN B 1 94 ? -9.148 -8.328 5.262 1 98.62 94 GLN B N 1
ATOM 1583 C CA . GLN B 1 94 ? -8.852 -7.516 6.438 1 98.62 94 GLN B CA 1
ATOM 1584 C C . GLN B 1 94 ? -8.141 -6.223 6.051 1 98.62 94 GLN B C 1
ATOM 1586 O O . GLN B 1 94 ? -8.422 -5.16 6.613 1 98.62 94 GLN B O 1
ATOM 1591 N N . PHE B 1 95 ? -7.246 -6.383 5.117 1 98.81 95 PHE B N 1
ATOM 1592 C CA . PHE B 1 95 ? -6.52 -5.211 4.641 1 98.81 95 PHE B CA 1
ATOM 1593 C C . PHE B 1 95 ? -7.461 -4.227 3.959 1 98.81 95 PHE B C 1
ATOM 1595 O O . PHE B 1 95 ? -7.359 -3.016 4.164 1 98.81 95 PHE B O 1
ATOM 1602 N N . ALA B 1 96 ? -8.367 -4.766 3.148 1 98.5 96 ALA B N 1
ATOM 1603 C CA . ALA B 1 96 ? -9.367 -3.92 2.5 1 98.5 96 ALA B CA 1
ATOM 1604 C C . ALA B 1 96 ? -10.219 -3.182 3.531 1 98.5 96 ALA B C 1
ATOM 1606 O O . ALA B 1 96 ? -10.508 -1.994 3.367 1 98.5 96 ALA B O 1
ATOM 1607 N N . GLU B 1 97 ? -10.562 -3.857 4.574 1 98.38 97 GLU B N 1
ATOM 1608 C CA . GLU B 1 97 ? -11.328 -3.238 5.648 1 98.38 97 GLU B CA 1
ATOM 1609 C C . GLU B 1 97 ? -10.523 -2.143 6.344 1 98.38 97 GLU B C 1
ATOM 1611 O O . GLU B 1 97 ? -11.055 -1.071 6.641 1 98.38 97 GLU B O 1
ATOM 1616 N N . TYR B 1 98 ? -9.297 -2.469 6.594 1 98.62 98 TYR B N 1
ATOM 1617 C CA . TYR B 1 98 ? -8.414 -1.485 7.203 1 98.62 98 TYR B CA 1
ATOM 1618 C C . TYR B 1 98 ? -8.336 -0.219 6.355 1 98.62 98 TYR B C 1
ATOM 1620 O O . TYR B 1 98 ? -8.5 0.889 6.875 1 98.62 98 TYR B O 1
ATOM 1628 N N . VAL B 1 99 ? -8.102 -0.386 5.008 1 98.31 99 VAL B N 1
ATOM 1629 C CA . VAL B 1 99 ? -7.953 0.764 4.121 1 98.31 99 VAL B CA 1
ATOM 1630 C C . VAL B 1 99 ? -9.258 1.554 4.074 1 98.31 99 VAL B C 1
ATOM 1632 O O . VAL B 1 99 ? -9.242 2.787 4.078 1 98.31 99 VAL B O 1
ATOM 1635 N N . GLN B 1 100 ? -10.367 0.834 4.113 1 97.56 100 GLN B N 1
ATOM 1636 C CA . GLN B 1 100 ? -11.68 1.457 3.992 1 97.56 100 GLN B CA 1
ATOM 1637 C C . GLN B 1 100 ? -12.039 2.225 5.258 1 97.56 100 GLN B C 1
ATOM 1639 O O . GLN B 1 100 ? -12.633 3.305 5.191 1 97.56 100 GLN B O 1
ATOM 1644 N N . HIS B 1 101 ? -11.555 1.717 6.434 1 97 101 HIS B N 1
ATOM 1645 C CA . HIS B 1 101 ? -12.141 2.25 7.66 1 97 101 HIS B CA 1
ATOM 1646 C C . HIS B 1 101 ? -11.086 2.947 8.516 1 97 101 HIS B C 1
ATOM 1648 O O . HIS B 1 101 ? -11.422 3.775 9.367 1 97 101 HIS B O 1
ATOM 1654 N N . GLU B 1 102 ? -9.844 2.557 8.297 1 96.19 102 GLU B N 1
ATOM 1655 C CA . GLU B 1 102 ? -8.859 3.008 9.273 1 96.19 102 GLU B CA 1
ATOM 1656 C C . GLU B 1 102 ? -7.82 3.922 8.625 1 96.19 102 GLU B C 1
ATOM 1658 O O . GLU B 1 102 ? -7.18 4.723 9.305 1 96.19 102 GLU B O 1
ATOM 1663 N N . LEU B 1 103 ? -7.586 3.789 7.383 1 96 103 LEU B N 1
ATOM 1664 C CA . LEU B 1 103 ? -6.527 4.562 6.742 1 96 103 LEU B CA 1
ATOM 1665 C C . LEU B 1 103 ? -6.82 6.055 6.824 1 96 103 LEU B C 1
ATOM 1667 O O . LEU B 1 103 ? -5.93 6.852 7.141 1 96 103 LEU B O 1
#

Secondary structure (DSSP, 8-state):
--HHHHHHHHTSHHHHHHHHHHH-HHHHS-HHHHHTSGGGGTT-EEHHHHHHHHT--HHHHHHHHHHHHHTTSEEEEEETTEEEEEE-HHHHHHHHHHHHHT-/--HHHHHHHHTSHHHHHHHHHHHSHHHHS-HHHHHTSGGGGTT-EEHHHHHHHHT--HHHHHHHHHHHHHTTSEEEEEETTEEEEEE-HHHHHHHHHHHHHT-

Sequence (206 aa):
MEPILIFKALSNETRRQILSWLKDPEQHFSPLELSQHPDGGKSGICVGTIQMKAGLAQSVISSYLLTMLKAGLLLSERRGQWTYYRRNEETIRQFAEYVQHELMEPILIFKALSNETRRQILSWLKDPEQHFSPLELSQHPDGGKSGICVGTIQMKAGLAQSVISSYLLTMLKAGLLLSERRGQWTYYRRNEETIRQFAEYVQHEL

Organism: NCBI:txid248903

Foldseek 3Di:
DDLVLVCVLVVDPLLVVLLVCQVPVPVQDDQVQLVVDPPSQVVFHWLVRSCVSSVDDSVVSVVSVVSCVVLVQWDWDDDVPIIGIHGPVVSVVVNVVCVVPPD/DDLVLVCVLVVDPLLVVLQVCQVPVPVQDDQVQLVVDPPSQVVFHWLVRSCVSSVDDSVVSVVSVVSCVVLVQWDWDDDVPTIGIHGPVVSVVVSVVCVVPPD